Protein AF-A0A970YIU4-F1 (afdb_monomer)

Secondary structure (DSSP, 8-state):
-EEEE-SSTTHHHHHHHHHHHHHHTT-EEEE-----HHHHHHHHHTS-TTS-HHHHHHHHHHHHHHHTT-SEEE--EEEESBTTB---HHHHTHHHHHHHH-GGGGGGEE--EEE-SSS----GGGTGGGHHHHT--HHHHHHHHHHHHHHHHHHHHHHHTT--HHHHHHHHTT----------S------S-HHHHH-TTTTTTHHHHHHH-

Structure (mmCIF, N/CA/C/O backbone):
data_AF-A0A970YIU4-F1
#
_entry.id   AF-A0A970YIU4-F1
#
loop_
_atom_site.group_PDB
_atom_site.id
_atom_site.type_symbol
_atom_site.label_atom_id
_atom_site.label_alt_id
_atom_site.label_comp_id
_atom_site.label_asym_id
_atom_site.label_entity_id
_atom_site.label_seq_id
_atom_site.pdbx_PDB_ins_code
_atom_site.Cartn_x
_atom_site.Cartn_y
_atom_site.Cartn_z
_atom_site.occupancy
_atom_site.B_iso_or_equiv
_atom_site.auth_seq_id
_atom_site.auth_comp_id
_atom_site.auth_asym_id
_atom_site.auth_atom_id
_atom_site.pdbx_PDB_model_num
ATOM 1 N N . MET A 1 1 ? -9.077 -10.600 14.380 1.00 95.19 1 MET A N 1
ATOM 2 C CA . MET A 1 1 ? -9.307 -9.616 13.306 1.00 95.19 1 MET A CA 1
ATOM 3 C C . MET A 1 1 ? -8.266 -9.858 12.231 1.00 95.19 1 MET A C 1
ATOM 5 O O . MET A 1 1 ? -7.100 -9.974 12.588 1.00 95.19 1 MET A O 1
ATOM 9 N N . LYS A 1 2 ? -8.682 -9.944 10.968 1.00 98.19 2 LYS A N 1
ATOM 10 C CA . LYS A 1 2 ? -7.830 -10.133 9.792 1.00 98.19 2 LYS A CA 1
ATOM 11 C C . LYS A 1 2 ? -7.942 -8.932 8.864 1.00 98.19 2 LYS A C 1
ATOM 13 O O . LYS A 1 2 ? -9.041 -8.618 8.401 1.00 98.19 2 LYS A O 1
ATOM 18 N N . ILE A 1 3 ? -6.818 -8.283 8.578 1.00 98.62 3 ILE A N 1
ATOM 19 C CA . ILE A 1 3 ? -6.748 -7.172 7.626 1.00 98.62 3 ILE A CA 1
ATOM 20 C C . ILE A 1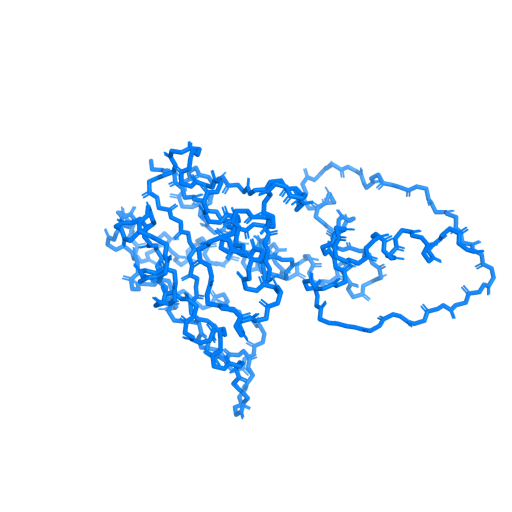 3 ? -6.036 -7.640 6.363 1.00 98.62 3 ILE A C 1
ATOM 22 O O . ILE A 1 3 ? -4.881 -8.051 6.393 1.00 98.62 3 ILE A O 1
ATOM 26 N N . GLY A 1 4 ? -6.731 -7.541 5.237 1.00 98.62 4 GLY A N 1
ATOM 27 C CA . GLY A 1 4 ? -6.170 -7.734 3.914 1.00 98.62 4 GLY A CA 1
ATOM 28 C C . GLY A 1 4 ? -5.489 -6.467 3.400 1.00 98.62 4 GLY A C 1
ATOM 29 O O . GLY A 1 4 ? -6.117 -5.411 3.387 1.00 98.62 4 GLY A O 1
ATOM 30 N N . ILE A 1 5 ? -4.253 -6.557 2.915 1.00 98.62 5 ILE A N 1
ATOM 31 C CA . ILE A 1 5 ? -3.564 -5.467 2.209 1.00 98.62 5 ILE A CA 1
ATOM 32 C C . ILE A 1 5 ? -3.341 -5.901 0.754 1.00 98.62 5 ILE A C 1
ATOM 34 O O . ILE A 1 5 ? -2.595 -6.854 0.515 1.00 98.62 5 ILE A O 1
ATOM 38 N N . PRO A 1 6 ? -3.963 -5.231 -0.234 1.00 98.06 6 PRO A N 1
ATOM 39 C CA . PRO A 1 6 ? -3.767 -5.577 -1.638 1.00 98.06 6 PRO A CA 1
ATOM 40 C C . PRO A 1 6 ? -2.307 -5.382 -2.059 1.00 98.06 6 PRO A C 1
ATOM 42 O O . PRO A 1 6 ? -1.766 -4.286 -1.928 1.00 98.06 6 PRO A O 1
ATOM 45 N N . GLY A 1 7 ? -1.695 -6.425 -2.617 1.00 96.50 7 GLY A N 1
ATOM 46 C CA . GLY A 1 7 ? -0.342 -6.449 -3.176 1.00 96.50 7 GLY A CA 1
ATOM 47 C C . GLY A 1 7 ? -0.212 -5.692 -4.501 1.00 96.50 7 GLY A C 1
ATOM 48 O O . GLY A 1 7 ? 0.286 -6.235 -5.479 1.00 96.50 7 GLY A O 1
ATOM 49 N N . ALA A 1 8 ? -0.711 -4.456 -4.560 1.00 97.12 8 ALA A N 1
ATOM 50 C CA . ALA A 1 8 ? -0.745 -3.617 -5.756 1.00 97.12 8 ALA A CA 1
ATOM 51 C C . ALA A 1 8 ? -0.576 -2.129 -5.414 1.00 97.12 8 ALA A C 1
ATOM 53 O O . ALA A 1 8 ? -0.685 -1.713 -4.257 1.00 97.12 8 ALA A O 1
ATOM 54 N N . LEU A 1 9 ? -0.345 -1.297 -6.438 1.00 96.88 9 LEU A N 1
ATOM 55 C CA . LEU A 1 9 ? -0.139 0.148 -6.284 1.00 96.88 9 LEU A CA 1
ATOM 56 C C . LEU A 1 9 ? 0.973 0.451 -5.258 1.00 96.88 9 LEU A C 1
ATOM 58 O O . LEU A 1 9 ? 2.044 -0.151 -5.264 1.00 96.88 9 LEU A O 1
ATOM 62 N N . LEU A 1 10 ? 0.747 1.388 -4.342 1.00 96.94 10 LEU A N 1
ATOM 63 C CA . LEU A 1 10 ? 1.763 1.806 -3.383 1.00 96.94 10 LEU A CA 1
ATOM 64 C C . LEU A 1 10 ? 2.098 0.750 -2.319 1.00 96.94 10 LEU A C 1
ATOM 66 O O . LEU A 1 10 ? 2.956 1.023 -1.487 1.00 96.94 10 LEU A O 1
ATOM 70 N N . TYR A 1 11 ? 1.522 -0.458 -2.369 1.00 97.25 11 TYR A N 1
ATOM 71 C CA . TYR A 1 11 ? 2.010 -1.593 -1.581 1.00 97.25 11 TYR A CA 1
ATOM 72 C C . TYR A 1 11 ? 3.500 -1.852 -1.808 1.00 97.25 11 TYR A C 1
ATOM 74 O O . TYR A 1 11 ? 4.242 -2.045 -0.852 1.00 97.25 11 TYR A O 1
ATOM 82 N N . TYR A 1 12 ? 3.975 -1.749 -3.050 1.00 95.88 12 TYR A N 1
ATOM 83 C CA . TYR A 1 12 ? 5.399 -1.918 -3.342 1.00 95.88 12 TYR A CA 1
ATOM 84 C C . TYR A 1 12 ? 6.278 -0.885 -2.614 1.00 95.88 12 TYR A C 1
ATOM 86 O O . TYR A 1 12 ? 7.445 -1.141 -2.352 1.00 95.88 12 TYR A O 1
ATOM 94 N N . TYR A 1 13 ? 5.724 0.271 -2.237 1.00 96.25 13 TYR A N 1
ATOM 95 C CA . TYR A 1 13 ? 6.464 1.357 -1.595 1.00 96.25 13 TYR A CA 1
ATOM 96 C C . TYR A 1 13 ? 6.264 1.435 -0.076 1.00 96.25 13 TYR A C 1
ATOM 98 O O . TYR A 1 13 ? 7.218 1.634 0.675 1.00 96.25 13 TYR A O 1
ATOM 106 N N . TYR A 1 14 ? 5.019 1.303 0.379 1.00 97.81 14 TYR A N 1
ATOM 107 C CA . TYR A 1 14 ? 4.595 1.465 1.771 1.00 97.81 14 TYR A CA 1
ATOM 108 C C . TYR A 1 14 ? 4.174 0.151 2.433 1.00 97.81 14 TYR A C 1
ATOM 110 O O . TYR A 1 14 ? 3.898 0.143 3.629 1.00 97.81 14 TYR A O 1
ATOM 118 N N . GLY A 1 15 ? 4.179 -0.968 1.707 1.00 97.12 15 GLY A N 1
ATOM 119 C CA . GLY A 1 15 ? 3.883 -2.298 2.237 1.00 97.12 15 GLY A CA 1
ATOM 120 C C . GLY A 1 15 ? 4.657 -2.634 3.516 1.00 97.12 15 GLY A C 1
ATOM 121 O O . GLY A 1 15 ? 4.006 -3.007 4.489 1.00 97.12 15 GLY A O 1
ATOM 122 N N . PRO A 1 16 ? 5.986 -2.400 3.605 1.00 96.81 16 PRO A N 1
ATOM 123 C CA . PRO A 1 16 ? 6.742 -2.689 4.827 1.00 96.81 16 PRO A CA 1
ATOM 124 C C . PRO A 1 16 ? 6.292 -1.859 6.032 1.00 96.81 16 PRO A C 1
ATOM 126 O O . PRO A 1 16 ? 6.438 -2.299 7.169 1.00 96.81 16 PRO A O 1
ATOM 129 N N . TYR A 1 17 ? 5.753 -0.658 5.793 1.00 98.19 17 TYR A N 1
ATOM 130 C CA . TYR A 1 17 ? 5.152 0.165 6.838 1.00 98.19 17 TYR A CA 1
ATOM 131 C C . TYR A 1 17 ? 3.781 -0.388 7.236 1.00 98.19 17 TYR A C 1
ATOM 133 O O . TYR A 1 17 ? 3.546 -0.623 8.415 1.00 98.19 17 TYR A O 1
ATOM 141 N N . TRP A 1 18 ? 2.878 -0.598 6.272 1.00 98.44 18 TRP A N 1
ATOM 142 C CA . TRP A 1 18 ? 1.498 -1.002 6.557 1.00 98.44 18 TRP A CA 1
ATOM 143 C C . TRP A 1 18 ? 1.404 -2.391 7.182 1.00 98.44 18 TRP A C 1
ATOM 145 O O . TRP A 1 18 ? 0.690 -2.548 8.167 1.00 98.44 18 TRP A O 1
ATOM 155 N N . VAL A 1 19 ? 2.140 -3.369 6.648 1.00 98.25 19 VAL A N 1
ATOM 156 C CA . VAL A 1 19 ? 2.171 -4.741 7.176 1.00 98.25 19 VAL A CA 1
ATOM 157 C C . VAL A 1 19 ? 2.649 -4.718 8.629 1.00 98.25 19 VAL A C 1
ATOM 159 O O . VAL A 1 19 ? 1.889 -5.073 9.527 1.00 98.25 19 VAL A O 1
ATOM 162 N N . HIS A 1 20 ? 3.833 -4.147 8.879 1.00 98.12 20 HIS A N 1
ATOM 163 C CA . HIS A 1 20 ? 4.405 -4.079 10.229 1.00 98.12 20 HIS A CA 1
ATOM 164 C C . HIS A 1 20 ? 3.548 -3.263 11.197 1.00 98.12 20 HIS A C 1
ATOM 166 O O . HIS A 1 20 ? 3.457 -3.597 12.371 1.00 98.12 20 HIS A O 1
ATOM 172 N N . LEU A 1 21 ? 2.908 -2.184 10.732 1.00 98.62 21 LEU A N 1
ATOM 173 C CA . LEU A 1 21 ? 2.022 -1.368 11.563 1.00 98.62 21 LEU A CA 1
ATOM 174 C C . LEU A 1 21 ? 0.875 -2.202 12.141 1.00 98.62 21 LEU A C 1
ATOM 176 O O . LEU A 1 21 ? 0.597 -2.087 13.331 1.00 98.62 21 LEU A O 1
ATOM 180 N N . PHE A 1 22 ? 0.191 -2.990 11.310 1.00 98.62 22 PHE A N 1
ATOM 181 C CA . PHE A 1 22 ? -0.943 -3.792 11.764 1.00 98.62 22 PHE A CA 1
ATOM 182 C C . PHE A 1 22 ? -0.490 -5.019 12.568 1.00 98.62 22 PHE A C 1
ATOM 184 O O . PHE A 1 22 ? -1.102 -5.314 13.593 1.00 98.62 22 PHE A O 1
ATOM 191 N N . GLU A 1 23 ? 0.613 -5.667 12.188 1.00 98.19 23 GLU A N 1
ATOM 192 C CA . GLU A 1 23 ? 1.194 -6.780 12.955 1.00 98.19 23 GLU A CA 1
ATOM 193 C C . GLU A 1 23 ? 1.623 -6.348 14.365 1.00 98.19 23 GLU A C 1
ATOM 195 O O . GLU A 1 23 ? 1.315 -7.017 15.348 1.00 98.19 23 GLU A O 1
ATOM 200 N N . GLU A 1 24 ? 2.265 -5.184 14.495 1.00 98.12 24 GLU A N 1
ATOM 201 C CA . GLU A 1 24 ? 2.681 -4.607 15.782 1.00 98.12 24 GLU A CA 1
ATOM 202 C C . GLU A 1 24 ? 1.481 -4.171 16.648 1.00 98.12 24 GLU A C 1
ATOM 204 O O . GLU A 1 24 ? 1.596 -4.057 17.868 1.00 98.12 24 GLU A O 1
ATOM 209 N N . LEU A 1 25 ? 0.309 -3.961 16.040 1.00 98.44 25 LEU A N 1
ATOM 210 C CA . LEU A 1 25 ? -0.968 -3.788 16.745 1.00 98.44 25 LEU A CA 1
ATOM 211 C C . LEU A 1 25 ? -1.628 -5.128 17.125 1.00 98.44 25 LEU A C 1
ATOM 213 O O . LEU A 1 25 ? -2.738 -5.124 17.655 1.00 98.44 25 LEU A O 1
ATOM 217 N N . GLY A 1 26 ? -0.972 -6.263 16.867 1.00 98.00 26 GLY A N 1
ATOM 218 C CA . GLY A 1 26 ? -1.484 -7.603 17.154 1.00 98.00 26 GLY A CA 1
ATOM 219 C C . 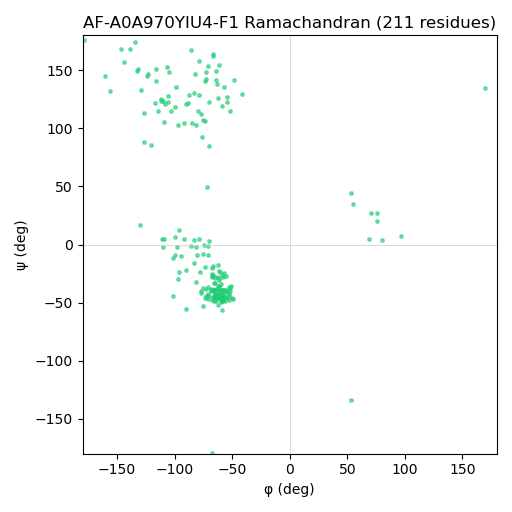GLY A 1 26 ? -2.554 -8.083 16.170 1.00 98.00 26 GLY A C 1
ATOM 220 O O . GLY A 1 26 ? -3.345 -8.963 16.511 1.00 98.00 26 GLY A O 1
ATOM 221 N N . ILE A 1 27 ? -2.623 -7.495 14.972 1.00 98.44 27 ILE A N 1
ATOM 222 C CA . ILE A 1 27 ? -3.616 -7.838 13.950 1.00 98.44 27 ILE A CA 1
ATOM 223 C C . ILE A 1 27 ? -2.994 -8.794 12.928 1.00 98.44 27 ILE A C 1
ATOM 225 O O . ILE A 1 27 ? -1.885 -8.572 12.451 1.00 98.44 27 ILE A O 1
ATOM 229 N N . GLU A 1 28 ? -3.730 -9.843 12.556 1.00 98.31 28 GLU A N 1
ATOM 230 C CA . GLU A 1 28 ? -3.328 -10.756 11.483 1.00 98.31 28 GLU A CA 1
ATOM 231 C C . GLU A 1 28 ? -3.426 -10.032 10.133 1.00 98.31 28 GLU A C 1
ATOM 233 O O . GLU A 1 28 ? -4.495 -9.533 9.761 1.00 98.31 28 GLU A O 1
ATOM 238 N N . VAL A 1 29 ? -2.314 -9.978 9.397 1.00 98.50 29 VAL A N 1
ATOM 239 C CA . VAL A 1 29 ? -2.233 -9.327 8.087 1.00 98.50 29 VAL A CA 1
ATOM 240 C C . VAL A 1 29 ? -2.169 -10.376 6.987 1.00 98.50 29 VAL A C 1
ATOM 242 O O . VAL A 1 29 ? -1.313 -11.253 7.000 1.00 98.50 29 VAL A O 1
ATOM 245 N N . ILE A 1 30 ? -3.059 -10.253 6.004 1.00 98.44 30 ILE A N 1
ATOM 246 C CA . ILE A 1 30 ? -3.064 -11.079 4.796 1.00 98.44 30 ILE A CA 1
ATOM 247 C C . ILE A 1 30 ? -2.700 -10.191 3.612 1.00 98.44 30 ILE A C 1
ATOM 249 O O . ILE A 1 30 ? -3.361 -9.188 3.350 1.00 98.44 30 ILE A O 1
ATOM 253 N N . THR A 1 31 ? -1.657 -10.547 2.875 1.00 97.69 31 THR A N 1
ATOM 254 C CA . THR A 1 31 ? -1.294 -9.880 1.621 1.00 97.69 31 THR A CA 1
ATOM 255 C C . THR A 1 31 ? -1.644 -10.782 0.447 1.00 97.69 31 THR A C 1
ATOM 257 O O . THR A 1 31 ? -1.722 -12.004 0.581 1.00 97.69 31 THR A O 1
ATOM 260 N N . THR A 1 32 ? -1.909 -10.191 -0.715 1.00 96.44 32 THR A N 1
ATOM 261 C CA . THR A 1 32 ? -2.109 -10.990 -1.925 1.00 96.44 32 THR A CA 1
ATOM 262 C C . THR A 1 32 ? -0.779 -11.376 -2.556 1.00 96.44 32 THR A C 1
ATOM 264 O O . THR A 1 32 ? 0.193 -10.622 -2.535 1.00 96.44 32 THR A O 1
ATOM 267 N N . GLU A 1 33 ? -0.760 -12.563 -3.159 1.00 89.12 33 GLU A N 1
ATOM 268 C CA . GLU A 1 33 ? 0.353 -13.026 -3.984 1.00 89.12 33 GLU A CA 1
ATOM 269 C C . GLU A 1 33 ? 0.491 -12.207 -5.279 1.00 89.12 33 GLU A C 1
ATOM 271 O O . GLU A 1 33 ? -0.294 -11.299 -5.564 1.00 89.12 33 GLU A O 1
ATOM 276 N N . LYS A 1 34 ? 1.485 -12.572 -6.097 1.00 93.56 34 LYS A N 1
ATOM 277 C CA . LYS A 1 34 ? 1.756 -11.968 -7.405 1.00 93.56 34 LYS A CA 1
ATOM 278 C C . LYS A 1 34 ? 0.487 -11.854 -8.255 1.00 93.56 34 LYS A C 1
ATOM 280 O O . LYS A 1 34 ? -0.362 -12.750 -8.285 1.00 93.56 34 LYS A O 1
ATOM 285 N N . THR A 1 35 ? 0.384 -10.742 -8.977 1.00 96.69 35 THR A N 1
ATOM 286 C CA . THR A 1 35 ? -0.657 -10.540 -9.983 1.00 96.69 35 THR A CA 1
ATOM 287 C C . THR A 1 35 ? -0.597 -11.662 -11.020 1.00 96.69 35 THR A C 1
ATOM 289 O O . THR A 1 35 ? 0.471 -12.029 -11.504 1.00 96.69 35 THR A O 1
ATOM 292 N N . ASP A 1 36 ? -1.758 -12.204 -11.372 1.00 96.00 36 ASP A N 1
ATOM 293 C CA . ASP A 1 36 ? -1.905 -13.156 -12.465 1.00 96.00 36 ASP A CA 1
ATOM 294 C C . ASP A 1 36 ? -3.103 -12.788 -13.343 1.00 96.00 36 ASP A C 1
ATOM 296 O O . ASP A 1 36 ? -3.883 -11.875 -13.041 1.00 96.00 36 ASP A O 1
ATOM 300 N N . LYS A 1 37 ? -3.258 -13.522 -14.448 1.00 95.94 37 LYS A N 1
ATOM 301 C CA . LYS A 1 37 ? -4.337 -13.291 -15.410 1.00 95.94 37 LYS A CA 1
ATOM 302 C C . LYS A 1 37 ? -5.714 -13.334 -14.741 1.00 95.94 37 LYS A C 1
ATOM 304 O O . LYS A 1 37 ? -6.559 -12.500 -15.043 1.00 95.94 37 LYS A O 1
ATOM 309 N N . LYS A 1 38 ? -5.933 -14.255 -13.794 1.00 96.81 38 LYS A N 1
ATOM 310 C CA . LYS A 1 38 ? -7.211 -14.384 -13.079 1.00 96.81 38 LYS A CA 1
ATOM 311 C C . LYS A 1 38 ? -7.493 -13.150 -12.221 1.00 96.81 38 LYS A C 1
ATOM 313 O O . LYS A 1 38 ? -8.632 -12.689 -12.193 1.00 96.81 38 LYS A O 1
ATOM 318 N N . THR A 1 39 ? -6.486 -12.609 -11.534 1.00 96.69 39 THR A N 1
ATOM 319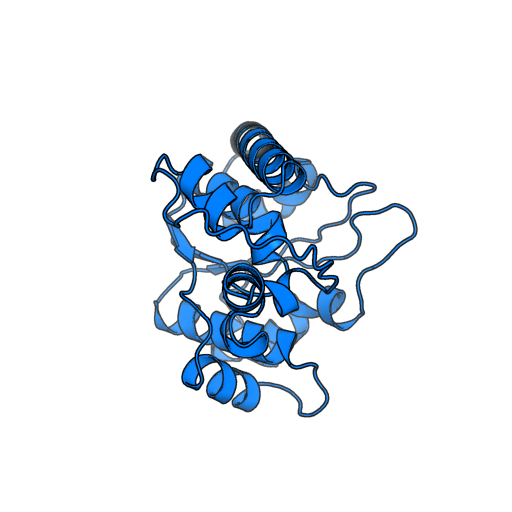 C CA . THR A 1 39 ? -6.612 -11.356 -10.771 1.00 96.69 39 THR A CA 1
ATOM 320 C C . THR A 1 39 ? -7.040 -10.216 -11.684 1.00 96.69 39 THR A C 1
ATOM 322 O O . THR A 1 39 ? -8.002 -9.514 -11.377 1.00 96.69 39 THR A O 1
ATOM 325 N N . ILE A 1 40 ? -6.374 -10.065 -12.829 1.00 95.81 40 ILE A N 1
ATOM 326 C CA . ILE A 1 40 ? -6.657 -8.987 -13.780 1.00 95.81 40 ILE A CA 1
ATOM 327 C C . ILE A 1 40 ? -8.040 -9.133 -14.402 1.00 95.81 40 ILE A C 1
ATOM 329 O O . ILE A 1 40 ? -8.798 -8.168 -14.385 1.00 95.81 40 ILE A O 1
ATOM 333 N N . ASP A 1 41 ? -8.396 -10.318 -14.899 1.00 97.00 41 ASP A N 1
ATOM 334 C CA . ASP A 1 41 ? -9.692 -10.562 -15.539 1.00 97.00 41 ASP A CA 1
ATOM 335 C C . ASP A 1 41 ? -10.847 -10.241 -14.579 1.00 97.00 41 ASP A C 1
ATOM 337 O O . ASP A 1 41 ? -11.807 -9.560 -14.944 1.00 97.00 41 ASP A O 1
ATOM 341 N N . ARG A 1 42 ? -10.729 -10.664 -13.313 1.00 96.38 42 ARG A N 1
ATOM 342 C CA . ARG A 1 42 ? -11.718 -10.340 -12.275 1.00 96.38 42 ARG A CA 1
ATOM 343 C C . ARG A 1 42 ? -11.766 -8.850 -11.973 1.00 96.38 42 ARG A C 1
ATOM 345 O O . ARG A 1 42 ? -12.850 -8.291 -11.843 1.00 96.38 42 ARG A O 1
ATOM 352 N N . GLY A 1 43 ? -10.602 -8.218 -11.882 1.00 96.38 43 GLY A N 1
ATOM 353 C CA . GLY A 1 43 ? -10.479 -6.783 -11.683 1.00 96.38 43 GLY A CA 1
ATOM 354 C C . GLY A 1 43 ? -11.125 -5.975 -12.806 1.00 96.38 43 GLY A C 1
ATOM 355 O O . GLY A 1 43 ? -11.869 -5.036 -12.532 1.00 96.38 43 GLY A O 1
ATOM 356 N N . ILE A 1 44 ? -10.914 -6.371 -14.065 1.00 96.06 44 ILE A N 1
ATOM 357 C CA . ILE A 1 44 ? -11.570 -5.787 -15.243 1.00 96.06 44 ILE A CA 1
ATOM 358 C C . ILE A 1 44 ? -13.091 -5.913 -15.122 1.00 96.06 44 ILE A C 1
ATOM 360 O O . ILE A 1 44 ? -13.786 -4.924 -15.333 1.00 96.06 44 ILE A O 1
ATOM 364 N N . GLY A 1 45 ? -13.598 -7.090 -14.740 1.00 95.69 45 GLY A N 1
ATOM 365 C CA . GLY A 1 45 ? -15.037 -7.368 -14.673 1.00 95.69 45 GLY A CA 1
ATOM 366 C C . GLY A 1 45 ? -15.829 -6.496 -13.692 1.00 95.69 45 GLY A C 1
ATOM 367 O O . GLY A 1 45 ? -17.031 -6.332 -13.870 1.00 95.69 45 GLY A O 1
ATOM 368 N N . VAL A 1 46 ? -15.169 -5.915 -12.685 1.00 94.50 46 VAL A N 1
ATOM 369 C CA . VAL A 1 46 ? -15.787 -5.010 -11.691 1.00 94.50 46 VAL A CA 1
ATOM 370 C C . VAL A 1 46 ? -15.359 -3.549 -11.855 1.00 94.50 46 VAL A C 1
ATOM 372 O O . VAL A 1 46 ? -15.678 -2.699 -11.029 1.00 94.50 46 VAL A O 1
ATOM 375 N N . SER A 1 47 ? -14.592 -3.242 -12.899 1.00 94.38 47 SER A N 1
ATOM 376 C CA . SER A 1 47 ? -14.062 -1.902 -13.140 1.00 94.38 47 SER A CA 1
ATOM 377 C C . SER A 1 47 ? -14.811 -1.192 -14.255 1.00 94.38 47 SER A C 1
ATOM 379 O O . SER A 1 47 ? -15.202 -1.802 -15.248 1.00 94.38 47 SER A O 1
ATOM 381 N N . VAL A 1 48 ? -14.905 0.136 -14.161 1.00 90.31 48 VAL A N 1
ATOM 382 C CA . VAL A 1 48 ? -15.333 0.948 -15.306 1.00 90.31 48 VAL A CA 1
ATOM 383 C C . VAL A 1 48 ? -14.311 0.832 -16.454 1.00 90.31 48 VAL A C 1
ATOM 385 O O . VAL A 1 48 ? -13.101 0.804 -16.188 1.00 90.31 48 VAL A O 1
ATOM 388 N N . PRO A 1 49 ? -14.743 0.780 -17.731 1.00 89.38 49 PRO A N 1
ATOM 389 C CA . PRO A 1 49 ? -13.844 0.520 -18.862 1.00 89.38 49 PRO A CA 1
ATOM 390 C C . PRO A 1 49 ? -12.648 1.478 -18.956 1.00 89.38 49 PRO A C 1
ATOM 392 O O . PRO A 1 49 ? -11.525 1.039 -19.213 1.00 89.38 49 PRO A O 1
ATOM 395 N N . GLU A 1 50 ? -12.867 2.762 -18.670 1.00 89.88 50 GLU A N 1
ATOM 396 C CA . GLU A 1 50 ? -11.892 3.855 -18.819 1.00 89.88 50 GLU A CA 1
ATOM 397 C C . GLU A 1 50 ? -10.894 3.981 -17.647 1.00 89.88 50 GLU A C 1
ATOM 399 O O . GLU A 1 50 ? -9.999 4.840 -17.646 1.00 89.88 50 GLU A O 1
ATOM 404 N N . ILE A 1 51 ? -11.011 3.146 -16.605 1.00 92.75 51 ILE A N 1
ATOM 405 C CA . ILE A 1 51 ? -10.056 3.187 -15.493 1.00 92.75 51 ILE A CA 1
ATOM 406 C C . ILE A 1 51 ? -8.699 2.605 -15.919 1.00 92.75 51 ILE A C 1
ATOM 408 O O . ILE A 1 51 ? -8.615 1.729 -16.782 1.00 92.75 51 ILE A O 1
ATOM 412 N N . CYS A 1 52 ? -7.608 3.117 -15.340 1.00 94.75 52 CYS A N 1
ATOM 413 C CA . CYS A 1 52 ? -6.271 2.658 -15.713 1.00 94.75 52 CYS A CA 1
ATOM 414 C C . CYS A 1 52 ? -6.016 1.230 -15.212 1.00 94.75 52 CYS A C 1
ATOM 416 O O . CYS A 1 52 ? -6.590 0.788 -14.216 1.00 94.75 52 CYS A O 1
ATOM 418 N N . VAL A 1 53 ? -5.126 0.521 -15.907 1.00 94.94 53 VAL A N 1
ATOM 419 C CA . VAL A 1 53 ? -4.779 -0.879 -15.625 1.00 94.94 53 VAL A CA 1
ATOM 420 C C . VAL A 1 53 ? -4.363 -1.120 -14.161 1.00 94.94 53 VAL A C 1
ATOM 422 O O . VAL A 1 53 ? -4.890 -2.069 -13.579 1.00 94.94 53 VAL A O 1
ATOM 425 N N . PRO A 1 54 ? -3.556 -0.259 -13.503 1.00 95.75 54 PRO A N 1
ATOM 426 C CA . PRO A 1 54 ? -3.185 -0.464 -12.099 1.00 95.75 54 PRO A CA 1
ATOM 427 C C . PRO A 1 54 ? -4.377 -0.498 -11.132 1.00 95.75 54 PRO A C 1
ATOM 429 O O . PRO A 1 54 ? -4.374 -1.261 -10.169 1.00 95.75 54 PRO A O 1
ATOM 432 N N . ILE A 1 55 ? -5.432 0.278 -11.404 1.00 96.44 55 ILE A N 1
ATOM 433 C CA . ILE A 1 55 ? -6.656 0.262 -10.589 1.00 96.44 55 ILE A CA 1
ATOM 434 C C . ILE A 1 55 ? -7.449 -1.023 -10.845 1.00 96.44 55 ILE A C 1
ATOM 436 O O . ILE A 1 55 ? -7.946 -1.629 -9.902 1.00 96.44 55 ILE A O 1
ATOM 440 N N . LYS A 1 56 ? -7.505 -1.502 -12.096 1.00 96.12 56 LYS A N 1
ATOM 441 C CA . LYS A 1 56 ? -8.143 -2.792 -12.419 1.00 96.12 56 LYS A CA 1
ATOM 442 C C . LYS A 1 56 ? -7.450 -3.939 -11.681 1.00 96.12 56 LYS A C 1
ATOM 444 O O . LYS A 1 56 ? -8.122 -4.768 -11.079 1.00 96.12 56 LYS A O 1
ATOM 449 N N . ILE A 1 57 ? -6.117 -3.948 -11.656 1.00 97.19 57 ILE A N 1
ATOM 450 C CA . ILE A 1 57 ? -5.324 -4.917 -10.882 1.00 97.19 57 ILE A CA 1
ATOM 451 C C . ILE A 1 57 ? -5.660 -4.827 -9.395 1.00 97.19 57 ILE A C 1
ATOM 453 O O . ILE A 1 57 ? -5.944 -5.849 -8.771 1.00 97.19 57 ILE A O 1
ATOM 457 N N . TYR A 1 58 ? -5.683 -3.613 -8.839 1.00 97.69 58 TYR A N 1
ATOM 458 C CA . TYR A 1 58 ? -6.023 -3.392 -7.436 1.00 97.69 58 TYR A CA 1
ATOM 459 C C . TYR A 1 58 ? -7.409 -3.956 -7.089 1.00 97.69 58 TYR A C 1
ATOM 461 O O . TYR A 1 58 ? -7.534 -4.697 -6.116 1.00 97.69 58 TYR A O 1
ATOM 469 N N . ASN A 1 59 ? -8.426 -3.711 -7.921 1.00 97.25 59 ASN A N 1
ATOM 470 C CA . ASN A 1 59 ? -9.772 -4.268 -7.744 1.00 97.25 59 ASN A CA 1
ATOM 471 C C . ASN A 1 59 ? -9.761 -5.807 -7.731 1.00 97.25 59 ASN A C 1
ATOM 473 O O . ASN A 1 59 ? -10.451 -6.434 -6.925 1.00 97.25 59 ASN A O 1
ATOM 477 N N . GLY A 1 60 ? -8.946 -6.426 -8.589 1.00 97.31 60 GLY A N 1
ATOM 478 C CA . GLY A 1 60 ? -8.736 -7.873 -8.605 1.00 97.31 60 GLY A CA 1
ATOM 479 C C . GLY A 1 60 ? -8.134 -8.408 -7.303 1.00 97.31 60 GLY A C 1
ATOM 480 O O . GLY A 1 60 ? -8.591 -9.426 -6.779 1.00 97.31 60 GLY A O 1
ATOM 481 N N . HIS A 1 61 ? -7.141 -7.710 -6.748 1.00 98.25 61 HIS A N 1
ATOM 482 C CA . HIS A 1 61 ? -6.540 -8.057 -5.455 1.00 98.25 61 HIS A CA 1
ATOM 483 C C . HIS A 1 61 ? -7.509 -7.857 -4.288 1.00 98.25 61 HIS A C 1
ATOM 485 O O . HIS A 1 61 ? -7.567 -8.702 -3.398 1.00 98.25 61 HIS A O 1
ATOM 491 N N . VAL A 1 62 ? -8.334 -6.807 -4.317 1.00 98.38 62 VAL A N 1
ATOM 492 C CA . VAL A 1 62 ? -9.416 -6.615 -3.337 1.00 98.38 62 VAL A CA 1
ATOM 493 C C . VAL A 1 62 ? -10.376 -7.805 -3.360 1.00 98.38 62 VAL A C 1
ATOM 495 O O . VAL A 1 62 ? -10.666 -8.372 -2.310 1.00 98.38 62 VAL A O 1
ATOM 498 N N . LEU A 1 63 ? -10.821 -8.238 -4.545 1.00 97.75 63 LEU A N 1
ATOM 499 C CA . LEU A 1 63 ? -11.687 -9.413 -4.682 1.00 97.75 63 LEU A CA 1
ATOM 500 C C . LEU A 1 63 ? -11.039 -10.687 -4.121 1.00 97.75 63 LEU A C 1
ATOM 502 O O . LEU A 1 63 ? -11.711 -11.462 -3.448 1.00 97.75 63 LEU A O 1
ATOM 506 N N . ARG A 1 64 ? -9.735 -10.895 -4.351 1.00 97.62 64 ARG A N 1
ATOM 507 C CA . ARG A 1 64 ? -9.002 -12.034 -3.774 1.00 97.62 64 ARG A CA 1
ATOM 508 C C . ARG A 1 64 ? -9.020 -12.030 -2.248 1.00 97.62 64 ARG A C 1
ATOM 510 O O . ARG A 1 64 ? -9.304 -13.064 -1.656 1.00 97.62 64 ARG A O 1
ATOM 517 N N . LEU A 1 65 ? -8.756 -10.885 -1.622 1.00 98.25 65 LEU A N 1
ATOM 518 C CA . LEU A 1 65 ? -8.770 -10.768 -0.159 1.00 98.25 65 LEU A CA 1
ATOM 519 C C . LEU A 1 65 ? -10.168 -11.005 0.412 1.00 98.25 65 LEU A C 1
ATOM 521 O O . LEU A 1 65 ? -10.318 -11.664 1.440 1.00 98.25 65 LEU A O 1
ATOM 525 N N . VAL A 1 66 ? -11.199 -10.497 -0.268 1.00 97.25 66 VAL A N 1
ATOM 526 C CA . VAL A 1 66 ? -12.591 -10.748 0.118 1.00 97.25 66 VAL A CA 1
ATOM 527 C C . VAL A 1 66 ? -12.904 -12.246 0.088 1.00 97.25 66 VAL A C 1
ATOM 529 O O . VAL A 1 66 ? -13.474 -12.742 1.061 1.00 97.25 66 VAL A O 1
ATOM 532 N N . ASP A 1 67 ? -12.486 -12.964 -0.961 1.00 96.69 67 ASP A N 1
ATOM 533 C CA . ASP A 1 67 ? -12.659 -14.421 -1.067 1.00 96.69 67 ASP A CA 1
ATOM 534 C C . ASP A 1 67 ? -11.867 -15.190 0.003 1.00 96.69 67 ASP A C 1
ATOM 536 O O . ASP A 1 67 ? -12.325 -16.221 0.488 1.00 96.69 67 ASP A O 1
ATOM 540 N N . GLN A 1 68 ? -10.695 -14.683 0.400 1.00 97.00 68 GLN A N 1
ATOM 541 C CA . GLN A 1 68 ? -9.885 -15.234 1.496 1.00 97.00 68 GLN A CA 1
ATOM 542 C C . GLN A 1 68 ? -10.497 -14.990 2.885 1.00 97.00 68 GLN A C 1
ATOM 544 O O . GLN A 1 68 ? -9.945 -15.437 3.890 1.00 97.00 68 GLN A O 1
ATOM 549 N N . GLY A 1 69 ? -11.640 -14.304 2.965 1.00 96.81 69 GLY A N 1
ATOM 550 C CA . GLY A 1 69 ? -12.394 -14.167 4.204 1.00 96.81 69 GLY A CA 1
ATOM 551 C C . GLY A 1 69 ? -11.795 -13.173 5.197 1.00 96.81 69 GLY A C 1
ATOM 552 O O . GLY A 1 69 ? -12.027 -13.319 6.394 1.00 96.81 69 GLY A O 1
ATOM 553 N N . VAL A 1 70 ? -11.053 -12.157 4.737 1.00 98.25 70 VAL A N 1
ATOM 554 C CA . VAL A 1 70 ? -10.586 -11.084 5.633 1.00 98.25 70 VAL A CA 1
ATOM 555 C C . VAL A 1 70 ? -11.767 -10.293 6.211 1.00 98.25 70 VAL A C 1
ATOM 557 O O . VAL A 1 70 ? -12.808 -10.139 5.551 1.00 98.25 70 VAL A O 1
ATOM 560 N N . ASP A 1 71 ? -11.598 -9.776 7.431 1.00 98.06 71 ASP A N 1
ATOM 561 C CA . ASP A 1 71 ? -12.598 -8.934 8.099 1.00 98.06 71 ASP A CA 1
ATOM 562 C C . ASP A 1 71 ? -12.646 -7.554 7.441 1.00 98.06 71 ASP A C 1
ATOM 564 O O . ASP A 1 71 ? -13.721 -7.038 7.132 1.00 98.06 71 ASP A O 1
ATOM 568 N N . TYR A 1 72 ? -11.464 -6.995 7.166 1.00 98.38 72 TYR A N 1
ATOM 569 C CA . TYR A 1 72 ? -11.314 -5.729 6.465 1.00 98.38 72 TYR A CA 1
ATOM 570 C C . TYR A 1 72 ? -10.274 -5.802 5.351 1.00 98.38 72 TYR A C 1
ATOM 572 O O . TYR A 1 72 ? -9.279 -6.506 5.469 1.00 98.38 72 TYR A O 1
ATOM 580 N N . VAL A 1 73 ? -10.463 -5.017 4.295 1.00 98.50 73 VAL A N 1
ATOM 581 C CA . VAL A 1 73 ? -9.459 -4.717 3.274 1.00 98.50 73 VAL A CA 1
ATOM 582 C C . VAL A 1 73 ? -8.973 -3.290 3.496 1.00 98.50 73 VAL A C 1
ATOM 584 O O . VAL A 1 73 ? -9.768 -2.347 3.499 1.00 98.50 73 VAL A O 1
ATOM 587 N N . PHE A 1 74 ? -7.669 -3.126 3.698 1.00 98.56 74 PHE A N 1
ATOM 588 C CA . PHE A 1 74 ? -7.044 -1.825 3.869 1.00 98.56 74 PHE A CA 1
ATOM 589 C C . PHE A 1 74 ? -6.903 -1.116 2.521 1.00 98.56 74 PHE A C 1
ATOM 591 O O . PHE A 1 74 ? -6.122 -1.526 1.659 1.00 98.56 74 PHE A O 1
ATOM 598 N N . VAL A 1 75 ? -7.658 -0.030 2.358 1.00 98.19 75 VAL A N 1
ATOM 599 C CA . VAL A 1 75 ? -7.679 0.799 1.149 1.00 98.19 75 VAL A CA 1
ATOM 600 C C . VAL A 1 75 ? -7.425 2.250 1.561 1.00 98.19 75 VAL A C 1
ATOM 602 O O . VAL A 1 75 ? -8.377 2.969 1.883 1.00 98.19 75 VAL A O 1
ATOM 605 N N . PRO A 1 76 ? -6.155 2.694 1.630 1.00 97.25 76 PRO A N 1
ATOM 606 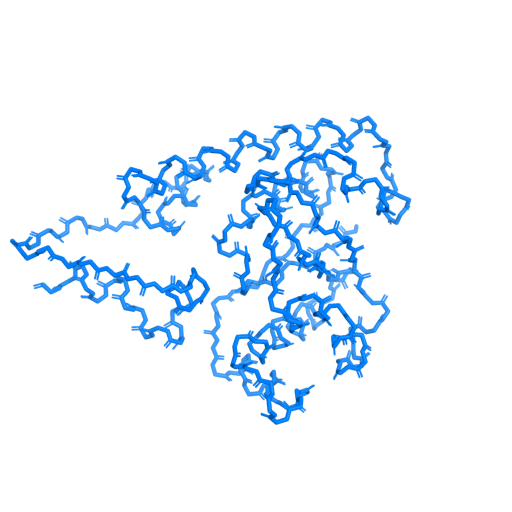C CA . PRO A 1 76 ? -5.832 4.060 2.016 1.00 97.25 76 PRO A CA 1
ATOM 607 C C . PRO A 1 76 ? -6.172 5.044 0.896 1.00 97.25 76 PRO A C 1
ATOM 609 O O . PRO A 1 76 ? -5.896 4.798 -0.281 1.00 97.25 76 PRO A O 1
ATOM 612 N N . ARG A 1 77 ? -6.704 6.206 1.273 1.00 97.75 77 ARG A N 1
ATOM 613 C CA . ARG A 1 77 ? -6.873 7.334 0.364 1.00 97.75 77 ARG A CA 1
ATOM 614 C C . ARG A 1 77 ? -5.580 8.132 0.306 1.00 97.75 77 ARG A C 1
ATOM 616 O O . ARG A 1 77 ? -5.252 8.880 1.223 1.00 97.75 77 ARG A O 1
ATOM 623 N N . MET A 1 78 ? -4.831 7.984 -0.776 1.00 97.44 78 MET A N 1
ATOM 624 C CA . MET A 1 78 ? -3.576 8.712 -0.958 1.00 97.44 78 MET A CA 1
ATOM 625 C C . MET A 1 78 ? -3.875 10.122 -1.473 1.00 97.44 78 MET A C 1
ATOM 627 O O . MET A 1 78 ? -4.180 10.282 -2.650 1.00 97.44 78 MET A O 1
ATOM 631 N N . VAL A 1 79 ? -3.804 11.139 -0.608 1.00 97.31 79 VAL A N 1
ATOM 632 C CA . VAL A 1 79 ? -4.064 12.543 -0.979 1.00 97.31 79 VAL A CA 1
ATOM 633 C C . VAL A 1 79 ? -2.774 13.220 -1.425 1.00 97.31 79 VAL A C 1
ATOM 635 O O . VAL A 1 79 ? -2.686 13.748 -2.533 1.00 97.31 79 VAL A O 1
ATOM 638 N N . SER A 1 80 ? -1.751 13.182 -0.572 1.00 97.25 80 SER A N 1
ATOM 639 C CA . SER A 1 80 ? -0.460 13.825 -0.817 1.00 97.25 80 SER A CA 1
ATOM 640 C C . SER A 1 80 ? 0.623 13.214 0.069 1.00 97.25 80 SER A C 1
ATOM 642 O O . SER A 1 80 ? 0.363 12.852 1.216 1.00 97.25 80 SER A O 1
ATOM 644 N N . VAL A 1 81 ? 1.837 13.122 -0.465 1.00 96.50 81 VAL A N 1
ATOM 645 C CA . VAL A 1 81 ? 3.066 12.772 0.270 1.00 96.50 81 VAL A CA 1
ATOM 646 C C . VAL A 1 81 ? 4.183 13.781 -0.012 1.00 96.50 81 VAL A C 1
ATOM 648 O O . VAL A 1 81 ? 5.360 13.522 0.203 1.00 96.50 81 VAL A O 1
ATOM 651 N N . GLU A 1 82 ? 3.823 14.949 -0.538 1.00 95.69 82 GLU A N 1
ATOM 652 C CA . GLU A 1 82 ? 4.751 16.042 -0.787 1.00 95.69 82 GLU A CA 1
ATOM 653 C C . GLU A 1 82 ? 3.967 17.354 -0.806 1.00 95.69 82 GLU A C 1
ATOM 655 O O . GLU A 1 82 ? 2.929 17.473 -1.461 1.00 95.69 82 GLU A O 1
ATOM 660 N N . LYS A 1 83 ? 4.461 18.364 -0.087 1.00 94.19 83 LYS A N 1
ATOM 661 C CA . LYS A 1 83 ? 3.769 19.650 0.037 1.00 94.19 83 LYS A CA 1
ATOM 662 C C . LYS A 1 83 ? 3.463 20.256 -1.342 1.00 94.19 83 LYS A C 1
ATOM 664 O O . LYS A 1 83 ? 4.365 20.528 -2.124 1.00 94.19 83 LYS A O 1
ATOM 669 N N . GLY A 1 84 ? 2.182 20.525 -1.600 1.00 94.38 84 GLY A N 1
ATOM 670 C CA . GLY A 1 84 ? 1.720 21.149 -2.845 1.00 94.38 84 GLY A CA 1
ATOM 671 C C . GLY A 1 84 ? 1.603 20.198 -4.041 1.00 94.38 84 GLY A C 1
ATOM 672 O O . GLY A 1 84 ? 1.260 20.656 -5.127 1.00 94.38 84 GLY A O 1
ATOM 673 N N . LYS A 1 85 ? 1.841 18.892 -3.860 1.00 95.56 85 LYS A N 1
ATOM 674 C CA . LYS A 1 85 ? 1.598 17.867 -4.881 1.00 95.56 85 LYS A CA 1
ATOM 675 C C . LYS A 1 85 ? 0.523 16.902 -4.414 1.00 95.56 85 LYS A C 1
ATOM 677 O O . LYS A 1 85 ? 0.496 16.504 -3.251 1.00 95.56 85 LYS A O 1
ATOM 682 N N . TYR A 1 86 ? -0.340 16.505 -5.335 1.00 96.38 86 TYR A N 1
ATOM 683 C CA . TYR A 1 86 ? -1.466 15.621 -5.062 1.00 96.38 86 TYR A CA 1
ATOM 684 C C . TYR A 1 86 ? -1.380 14.390 -5.952 1.00 96.38 86 TYR A C 1
ATOM 686 O O . TYR A 1 86 ? -0.903 14.466 -7.088 1.00 96.38 86 TYR A O 1
ATOM 694 N N . PHE A 1 87 ? -1.837 13.252 -5.437 1.00 96.25 87 PHE A N 1
ATOM 695 C CA . PHE A 1 87 ? -1.988 12.065 -6.270 1.00 96.25 87 PHE A CA 1
ATOM 696 C C . PHE A 1 87 ? -3.083 12.273 -7.318 1.00 96.25 87 PHE A C 1
ATOM 698 O O . PHE A 1 87 ? -3.916 13.175 -7.219 1.00 96.25 87 PHE A O 1
ATOM 705 N N . CYS A 1 88 ? -3.098 11.421 -8.344 1.00 95.50 88 CYS A N 1
ATOM 706 C CA . CYS A 1 88 ? -4.133 11.505 -9.364 1.00 95.50 88 CYS A CA 1
ATOM 707 C C . CYS A 1 88 ? -5.533 11.278 -8.752 1.00 95.50 88 CYS A C 1
ATOM 709 O O . CYS A 1 88 ? -5.662 10.564 -7.749 1.00 95.50 88 CYS A O 1
ATOM 711 N N . PRO A 1 89 ? -6.604 11.802 -9.378 1.00 95.50 89 PRO A N 1
ATOM 712 C CA . PRO A 1 89 ? -7.968 11.637 -8.871 1.00 95.50 89 PRO A CA 1
ATOM 713 C C . PRO A 1 89 ? -8.380 10.176 -8.654 1.00 95.50 89 PRO A C 1
ATOM 715 O O . PRO A 1 89 ? -9.176 9.890 -7.770 1.00 95.50 89 PRO A O 1
ATOM 718 N N . LYS A 1 90 ? -7.793 9.233 -9.406 1.00 93.69 90 LYS A N 1
ATOM 719 C CA . LYS A 1 90 ? -8.049 7.791 -9.260 1.00 93.69 90 LYS A CA 1
ATOM 720 C C . LYS A 1 90 ? -7.450 7.219 -7.966 1.00 93.69 90 LYS A C 1
ATOM 722 O O . LYS A 1 90 ? -8.071 6.376 -7.340 1.00 93.69 90 LYS A O 1
ATOM 727 N N . PHE A 1 91 ? -6.281 7.688 -7.527 1.00 93.62 91 PHE A N 1
ATOM 728 C CA . PHE A 1 91 ? -5.732 7.327 -6.211 1.00 93.62 91 PHE A CA 1
ATOM 729 C C . PHE A 1 91 ? -6.535 7.974 -5.083 1.00 93.62 91 PHE A C 1
ATOM 731 O O . PHE A 1 91 ? -6.872 7.317 -4.100 1.00 93.62 91 PHE A O 1
ATOM 738 N N . MET A 1 92 ? -6.870 9.256 -5.250 1.00 96.19 92 MET A N 1
ATOM 739 C CA . MET A 1 92 ? -7.651 9.995 -4.264 1.00 96.19 92 MET A CA 1
ATOM 740 C C . MET A 1 92 ? -9.081 9.492 -4.145 1.00 96.19 92 MET A C 1
ATOM 742 O O . MET A 1 92 ? -9.643 9.673 -3.084 1.00 96.19 92 MET A O 1
ATOM 746 N N . GLY A 1 93 ? -9.670 8.894 -5.179 1.00 95.88 93 GLY A N 1
ATOM 747 C CA . GLY A 1 93 ? -11.008 8.294 -5.158 1.00 95.88 93 GLY A CA 1
ATOM 748 C C . GLY A 1 93 ? -11.004 6.774 -4.986 1.00 95.88 93 GLY A C 1
ATOM 749 O O . GLY A 1 93 ? -12.049 6.148 -5.130 1.00 95.88 93 GLY A O 1
ATOM 750 N N . LEU A 1 94 ? -9.841 6.154 -4.737 1.00 96.19 94 LEU A N 1
ATOM 751 C CA . LEU A 1 94 ? -9.701 4.695 -4.725 1.00 96.19 94 LEU A CA 1
ATOM 752 C C . LEU A 1 94 ? -10.662 4.003 -3.743 1.00 96.19 94 LEU A C 1
ATOM 754 O O . LEU A 1 94 ? -11.354 3.088 -4.184 1.00 96.19 94 LEU A O 1
ATOM 758 N N . PRO A 1 95 ? -10.783 4.432 -2.471 1.00 96.69 95 PRO A N 1
ATOM 759 C CA . PRO A 1 95 ? -11.766 3.849 -1.560 1.00 96.69 95 PRO A CA 1
ATOM 760 C C . PRO A 1 95 ? -13.202 3.903 -2.091 1.00 96.69 95 PRO A C 1
ATOM 762 O O . PRO A 1 95 ? -13.884 2.884 -2.064 1.00 96.69 95 PRO A O 1
ATOM 765 N N . ASP A 1 96 ? -13.634 5.043 -2.643 1.00 95.38 96 ASP A N 1
ATOM 766 C CA . ASP A 1 96 ? -15.017 5.225 -3.118 1.00 95.38 96 ASP A CA 1
ATOM 767 C C . ASP A 1 96 ? -15.290 4.356 -4.351 1.00 95.38 96 ASP A C 1
ATOM 769 O O . ASP A 1 96 ? -16.345 3.732 -4.481 1.00 95.38 96 ASP A O 1
ATOM 773 N N . MET A 1 97 ? -14.308 4.265 -5.256 1.00 94.62 97 MET A N 1
ATOM 774 C CA . MET A 1 97 ? -14.389 3.384 -6.419 1.00 94.62 97 MET A CA 1
ATOM 775 C C . MET A 1 97 ? -14.506 1.915 -6.010 1.00 94.62 97 MET A C 1
ATOM 777 O O . MET A 1 97 ? -15.238 1.174 -6.661 1.00 94.62 97 MET A O 1
ATOM 781 N N . ILE A 1 98 ? -13.824 1.481 -4.945 1.00 96.00 98 ILE A N 1
ATOM 782 C CA . ILE A 1 98 ? -13.973 0.116 -4.429 1.00 96.00 98 ILE A CA 1
ATOM 783 C C . ILE A 1 98 ? -15.336 -0.068 -3.762 1.00 96.00 98 ILE A C 1
ATOM 785 O O . IL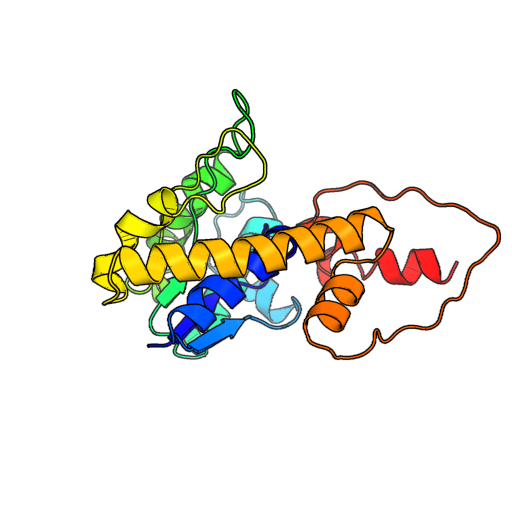E A 1 98 ? -16.023 -1.047 -4.046 1.00 96.00 98 ILE A O 1
ATOM 789 N N . GLU A 1 99 ? -15.750 0.863 -2.905 1.00 94.75 99 GLU A N 1
ATOM 790 C CA . GLU A 1 99 ? -17.003 0.770 -2.148 1.00 94.75 99 GLU A CA 1
ATOM 791 C C . GLU A 1 99 ? -18.232 0.641 -3.062 1.00 94.75 99 GLU A C 1
ATOM 793 O O . GLU A 1 99 ? -19.170 -0.126 -2.793 1.00 94.75 99 GLU A O 1
ATOM 798 N N . HIS A 1 100 ? -18.212 1.376 -4.174 1.00 93.12 100 HIS A N 1
ATOM 799 C CA . HIS A 1 100 ? -19.313 1.416 -5.128 1.00 93.12 100 HIS A CA 1
ATOM 800 C C . HIS A 1 100 ? -19.123 0.485 -6.330 1.00 93.12 100 HIS A C 1
ATOM 802 O O . HIS A 1 100 ? -20.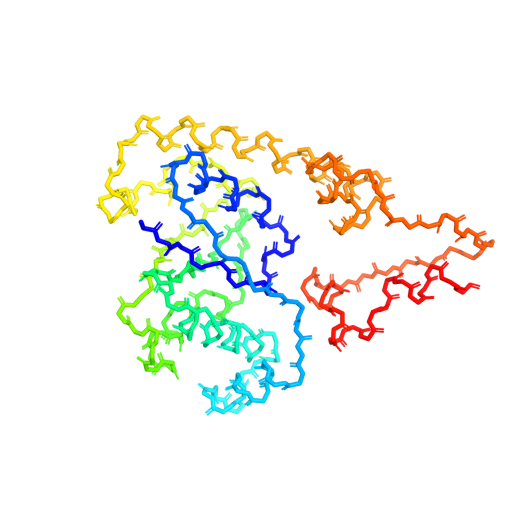118 -0.016 -6.851 1.00 93.12 100 HIS A O 1
ATOM 808 N N . GLY A 1 101 ? -17.883 0.215 -6.747 1.00 91.12 101 GLY A N 1
ATOM 809 C CA . GLY A 1 101 ? -17.562 -0.637 -7.897 1.00 91.12 101 GLY A CA 1
ATOM 810 C C . GLY A 1 101 ? -17.383 -2.120 -7.565 1.00 91.12 101 GLY A C 1
ATOM 811 O O . GLY A 1 101 ? -17.570 -2.964 -8.436 1.00 91.12 101 GLY A O 1
ATOM 812 N N . VAL A 1 102 ? -17.077 -2.467 -6.309 1.00 93.44 102 VAL A N 1
ATOM 813 C CA . VAL A 1 102 ? -16.850 -3.852 -5.865 1.00 93.44 102 VAL A CA 1
ATOM 814 C C . VAL A 1 102 ? -17.859 -4.216 -4.767 1.00 93.44 102 VAL A C 1
ATOM 816 O O . VAL A 1 102 ? -17.546 -4.116 -3.579 1.00 93.44 102 VAL A O 1
ATOM 819 N N . PRO A 1 103 ? -19.077 -4.683 -5.120 1.00 91.00 103 PRO A N 1
ATOM 820 C CA . PRO A 1 103 ? -20.142 -4.949 -4.147 1.00 91.00 103 PRO A CA 1
ATOM 821 C C . PRO A 1 103 ? -19.725 -5.859 -2.984 1.00 91.00 103 PRO A C 1
ATOM 823 O O . PRO A 1 103 ? -20.115 -5.617 -1.845 1.00 91.00 103 PRO A O 1
ATOM 826 N N . ALA A 1 104 ? -18.882 -6.861 -3.252 1.00 91.94 104 ALA A N 1
ATOM 827 C CA . ALA A 1 10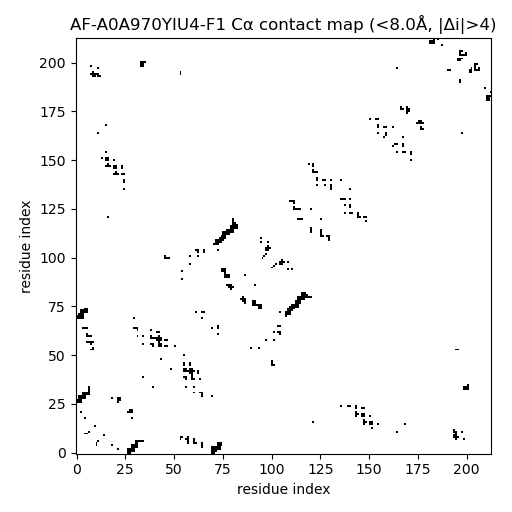4 ? -18.392 -7.805 -2.248 1.00 91.94 104 ALA A CA 1
ATOM 828 C C . ALA A 1 104 ? -17.473 -7.165 -1.180 1.00 91.94 104 ALA A C 1
ATOM 830 O O . ALA A 1 104 ? -17.282 -7.742 -0.112 1.00 91.94 104 ALA A O 1
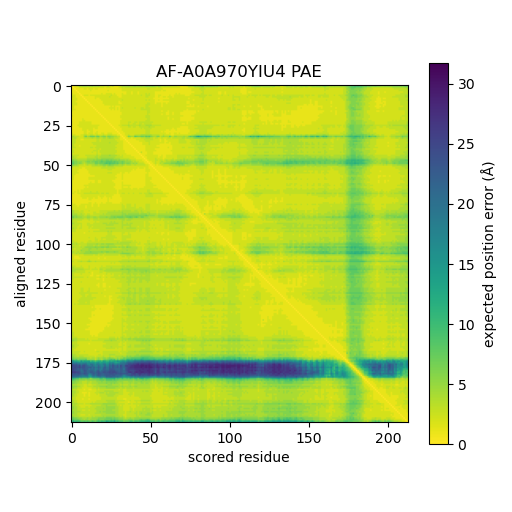ATOM 831 N N . ALA A 1 105 ? -16.913 -5.979 -1.449 1.00 93.88 105 ALA A N 1
ATOM 832 C CA . ALA A 1 105 ? -15.994 -5.274 -0.555 1.00 93.88 105 ALA A CA 1
ATOM 833 C C . ALA A 1 105 ? -16.649 -4.126 0.237 1.00 93.88 105 ALA A C 1
ATOM 835 O O . ALA A 1 105 ? -16.038 -3.631 1.181 1.00 93.88 105 ALA A O 1
ATOM 836 N N . ARG A 1 106 ? -17.881 -3.714 -0.107 1.00 91.56 106 ARG A N 1
ATOM 837 C CA . ARG A 1 106 ? -18.535 -2.487 0.398 1.00 91.56 106 ARG A CA 1
ATOM 838 C C . ARG A 1 106 ? -18.497 -2.333 1.924 1.00 91.56 106 ARG A C 1
ATOM 840 O O . ARG A 1 106 ? -18.161 -1.271 2.425 1.00 91.56 106 ARG A O 1
ATOM 847 N N . SER A 1 107 ? -18.801 -3.389 2.676 1.00 92.19 107 SER A N 1
ATOM 848 C CA . SER A 1 107 ? -18.825 -3.354 4.149 1.00 92.19 107 SER A CA 1
ATOM 849 C C . SER A 1 107 ? -17.503 -3.758 4.808 1.00 92.19 107 SER A C 1
ATOM 851 O O . SER A 1 107 ? -17.442 -3.882 6.028 1.00 92.19 107 SER A O 1
ATOM 853 N N . LYS A 1 108 ? -16.458 -4.006 4.014 1.00 96.12 108 LYS A N 1
ATOM 854 C CA . LYS A 1 108 ? -15.162 -4.515 4.473 1.00 96.12 108 LYS A CA 1
ATOM 855 C C . LYS A 1 108 ? -14.048 -3.476 4.359 1.00 96.12 108 LYS A C 1
ATOM 857 O O . LYS A 1 108 ? -12.899 -3.802 4.612 1.00 96.12 108 LYS A O 1
ATOM 862 N N . LEU A 1 109 ? -14.323 -2.231 3.980 1.00 97.19 109 LEU A N 1
ATOM 863 C CA . LEU A 1 109 ? -13.248 -1.256 3.782 1.00 97.19 109 LEU A CA 1
ATOM 864 C C . LEU A 1 109 ? -12.734 -0.668 5.098 1.00 97.19 109 LEU A C 1
ATOM 866 O O . LEU A 1 109 ? -13.484 -0.141 5.929 1.00 97.19 109 LEU A O 1
ATOM 870 N N . LEU A 1 110 ? -11.414 -0.718 5.250 1.00 97.69 110 LEU A N 1
ATOM 871 C CA . LEU A 1 110 ? -10.668 0.032 6.245 1.00 97.69 110 LEU A CA 1
ATOM 872 C C . LEU A 1 110 ? -9.882 1.127 5.525 1.00 97.69 110 LEU A C 1
ATOM 874 O O . LEU A 1 110 ? -8.876 0.864 4.868 1.00 97.69 110 LEU A O 1
ATOM 878 N N . THR A 1 111 ? -10.354 2.360 5.661 1.00 97.06 111 THR A N 1
ATOM 879 C CA . THR A 1 111 ? -9.820 3.519 4.943 1.00 97.06 111 THR A CA 1
ATOM 880 C C . THR A 1 111 ? -9.406 4.608 5.917 1.00 97.06 111 THR A C 1
ATOM 882 O O . THR A 1 111 ? -10.031 4.811 6.958 1.00 97.06 111 THR A O 1
ATOM 885 N N . LEU A 1 112 ? -8.341 5.310 5.548 1.00 95.69 112 LEU A N 1
ATOM 886 C CA . LEU A 1 112 ? -7.878 6.545 6.160 1.00 95.69 112 LEU A CA 1
ATOM 887 C C . LEU A 1 112 ? -7.312 7.452 5.069 1.00 95.69 112 LEU A C 1
ATOM 889 O O . LEU A 1 112 ? -6.869 6.960 4.025 1.00 95.69 112 LEU A O 1
ATOM 893 N N . ASP A 1 113 ? -7.289 8.750 5.340 1.00 97.12 113 ASP A N 1
ATOM 894 C CA . ASP A 1 113 ? -6.710 9.734 4.434 1.00 97.12 113 ASP A CA 1
ATOM 895 C C . ASP A 1 113 ? -5.226 9.931 4.749 1.00 97.12 113 ASP A C 1
ATOM 897 O O . ASP A 1 113 ? -4.842 10.308 5.858 1.00 97.12 113 ASP A O 1
ATOM 901 N N . ILE A 1 114 ? -4.377 9.667 3.757 1.00 97.50 114 ILE A N 1
ATOM 902 C CA . ILE A 1 114 ? -2.932 9.869 3.833 1.00 97.50 114 ILE A CA 1
ATOM 903 C C . ILE A 1 114 ? -2.599 11.213 3.203 1.00 97.50 114 ILE A C 1
ATOM 905 O O . ILE A 1 114 ? -2.542 11.362 1.978 1.00 97.50 114 ILE A O 1
ATOM 909 N N . GLN A 1 115 ? -2.347 12.182 4.076 1.00 96.81 115 GLN A N 1
ATOM 910 C CA . GLN A 1 115 ? -1.819 13.487 3.720 1.00 96.81 115 GLN A CA 1
ATOM 911 C C . GLN A 1 115 ? -0.565 13.771 4.549 1.00 96.81 115 GLN A C 1
ATOM 913 O O . GLN A 1 115 ? -0.630 13.955 5.764 1.00 96.81 115 GLN A O 1
ATOM 918 N N . SER A 1 116 ? 0.581 13.826 3.878 1.00 96.50 116 SER A N 1
ATOM 919 C CA . SER A 1 116 ? 1.873 14.166 4.466 1.00 96.50 116 SER A CA 1
ATOM 920 C C . SER A 1 116 ? 2.587 15.209 3.612 1.00 96.50 116 SER A C 1
ATOM 922 O O . SER A 1 116 ? 2.396 15.286 2.400 1.00 96.50 116 SER A O 1
ATOM 924 N N . SER A 1 117 ? 3.415 16.038 4.246 1.00 95.69 117 SER A N 1
ATOM 925 C CA . SER A 1 117 ? 4.282 16.989 3.541 1.00 95.69 117 SER A CA 1
ATOM 926 C C . SER A 1 117 ? 5.559 16.345 3.000 1.00 95.69 117 SER A C 1
ATOM 928 O O . SER A 1 117 ? 6.300 17.013 2.280 1.00 95.69 117 SER A O 1
ATOM 930 N N . THR A 1 118 ? 5.828 15.092 3.373 1.00 95.44 118 THR A N 1
ATOM 931 C CA . THR A 1 118 ? 6.988 14.299 2.954 1.00 95.44 118 THR A CA 1
ATOM 932 C C . THR A 1 118 ? 6.564 12.860 2.664 1.00 95.44 118 THR A C 1
ATOM 934 O O . THR A 1 118 ? 5.465 12.435 3.025 1.00 95.44 118 THR A O 1
ATOM 937 N N . GLU A 1 119 ? 7.459 12.084 2.053 1.00 94.81 119 GLU A N 1
ATOM 938 C CA . GLU A 1 119 ? 7.211 10.666 1.778 1.00 94.81 119 GLU A CA 1
ATOM 939 C C . GLU A 1 119 ? 7.022 9.825 3.048 1.00 94.81 119 GLU A C 1
ATOM 941 O O . GLU A 1 119 ? 6.492 8.718 2.968 1.00 94.81 119 GLU A O 1
ATOM 946 N N . ASP A 1 120 ? 7.443 10.335 4.211 1.00 95.62 120 ASP A N 1
ATOM 947 C CA . ASP A 1 120 ? 7.243 9.690 5.504 1.00 95.62 120 ASP A CA 1
ATOM 948 C C . ASP A 1 120 ? 5.776 9.850 5.942 1.00 95.62 120 ASP A C 1
ATOM 950 O O . ASP A 1 120 ? 5.322 10.927 6.339 1.00 95.62 120 ASP A O 1
ATOM 954 N N . ILE A 1 121 ? 5.029 8.747 5.865 1.00 96.94 121 ILE A N 1
ATOM 955 C CA . ILE A 1 121 ? 3.618 8.655 6.268 1.00 96.94 121 ILE A CA 1
ATOM 956 C C . ILE A 1 121 ? 3.450 8.121 7.696 1.00 96.94 121 ILE A C 1
ATOM 958 O O . ILE A 1 121 ? 2.348 7.762 8.100 1.00 96.94 121 ILE A O 1
ATOM 962 N N . SER A 1 122 ? 4.526 8.046 8.484 1.00 96.88 122 SER A N 1
ATOM 963 C CA . SER A 1 122 ? 4.503 7.365 9.782 1.00 96.88 122 SER A CA 1
ATOM 964 C C . SER A 1 122 ? 3.870 8.157 10.928 1.00 96.88 122 SER A C 1
ATOM 966 O O . SER A 1 122 ? 3.858 7.690 12.067 1.00 96.88 122 SER A O 1
ATOM 968 N N . SER A 1 123 ? 3.317 9.341 10.656 1.00 97.56 123 SER A N 1
ATOM 969 C CA . SER A 1 123 ? 2.637 10.151 11.667 1.00 97.56 123 SER A CA 1
ATOM 970 C C . SER A 1 123 ? 1.466 9.376 12.295 1.00 97.56 123 SER A C 1
ATOM 972 O O . SER A 1 123 ? 0.486 9.092 11.603 1.00 97.56 123 SER A O 1
ATOM 974 N N . PRO A 1 124 ? 1.474 9.120 13.622 1.00 97.56 124 PRO A N 1
ATOM 975 C CA . PRO A 1 124 ? 0.396 8.389 14.299 1.00 97.56 124 PRO A CA 1
ATOM 976 C C . PRO A 1 124 ? -0.986 9.033 14.123 1.00 97.56 124 PRO A C 1
ATOM 978 O O . PRO A 1 124 ? -2.014 8.362 14.206 1.00 97.56 124 PRO A O 1
ATOM 981 N N . ARG A 1 125 ? -1.021 10.350 13.868 1.00 97.50 125 ARG A N 1
ATOM 982 C CA . ARG A 1 125 ? -2.261 11.107 13.653 1.00 97.50 125 ARG A CA 1
ATOM 983 C C . ARG A 1 125 ? -3.041 10.619 12.436 1.00 97.50 125 ARG A C 1
ATOM 985 O O . ARG A 1 125 ? -4.263 10.690 12.474 1.00 97.50 125 ARG A O 1
ATOM 992 N N . LEU A 1 126 ? -2.355 10.103 11.413 1.00 97.50 126 LEU A N 1
ATOM 993 C CA . LEU A 1 126 ? -2.988 9.545 10.214 1.00 97.50 126 LEU A CA 1
ATOM 994 C C . LEU A 1 126 ? -3.757 8.250 10.518 1.00 97.50 126 LEU A C 1
ATOM 996 O O . LEU A 1 126 ? -4.714 7.926 9.827 1.00 97.50 126 LEU A O 1
ATOM 1000 N N 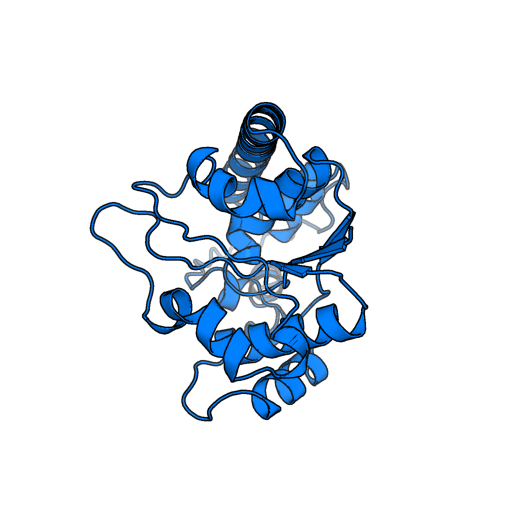. ILE A 1 127 ? -3.373 7.530 11.577 1.00 98.19 127 ILE A N 1
ATOM 1001 C CA . ILE A 1 127 ? -3.947 6.228 11.947 1.00 98.19 127 ILE A CA 1
ATOM 1002 C C . ILE A 1 127 ? -5.051 6.364 13.010 1.00 98.19 127 ILE A C 1
ATOM 1004 O O . ILE A 1 127 ? -5.947 5.528 13.093 1.00 98.19 127 ILE A O 1
ATOM 1008 N N . TYR A 1 128 ? -5.054 7.437 13.810 1.00 97.56 128 TYR A N 1
ATOM 1009 C CA . TYR A 1 128 ? -6.082 7.663 14.838 1.00 97.56 128 TYR A CA 1
ATOM 1010 C C . TYR A 1 128 ? -7.544 7.559 14.366 1.00 97.56 128 TYR A C 1
ATOM 1012 O O . TYR A 1 128 ? -8.341 7.048 15.156 1.00 97.56 128 TYR A O 1
ATOM 1020 N N . PRO A 1 129 ? -7.931 7.977 13.141 1.00 97.19 129 PRO A N 1
ATOM 1021 C CA . PRO A 1 129 ? -9.310 7.836 12.670 1.00 97.19 129 PRO A CA 1
ATOM 1022 C C . PRO A 1 129 ? -9.828 6.393 12.669 1.00 97.19 129 PRO A C 1
ATOM 1024 O O . PRO A 1 129 ? -11.023 6.175 12.852 1.00 97.19 129 PRO A O 1
ATOM 1027 N N . ILE A 1 130 ? -8.943 5.402 12.516 1.00 96.69 130 ILE A N 1
ATOM 1028 C CA . ILE A 1 130 ? -9.327 3.986 12.494 1.00 96.69 130 ILE A CA 1
ATOM 1029 C C . ILE A 1 130 ? -9.128 3.273 13.839 1.00 96.69 130 ILE A C 1
ATOM 1031 O O . ILE A 1 130 ? -9.518 2.117 13.968 1.00 96.69 130 ILE A O 1
ATOM 1035 N N . ALA A 1 131 ? -8.608 3.955 14.867 1.00 96.75 131 ALA A N 1
ATOM 1036 C CA . ALA A 1 131 ? -8.318 3.366 16.181 1.00 96.75 131 ALA A CA 1
ATOM 1037 C C . ALA A 1 131 ? -9.519 2.625 16.791 1.00 96.75 131 ALA A C 1
ATOM 1039 O O . ALA A 1 131 ? -9.383 1.502 17.270 1.00 96.75 131 ALA A O 1
ATOM 1040 N N . GLY A 1 132 ? -10.706 3.239 16.720 1.00 96.19 132 GLY A N 1
ATOM 1041 C CA . GLY A 1 132 ? -11.940 2.661 17.255 1.00 96.19 132 GLY A CA 1
ATOM 1042 C C . GLY A 1 132 ? -12.380 1.395 16.520 1.00 96.19 132 GLY A C 1
ATOM 1043 O O . GLY A 1 132 ? -12.788 0.438 17.167 1.00 96.19 132 GLY A O 1
ATOM 1044 N N . LYS A 1 133 ? -12.233 1.350 15.186 1.00 95.81 133 LYS A N 1
ATOM 1045 C CA . LYS A 1 133 ? -12.538 0.149 14.386 1.00 95.81 133 LYS A CA 1
ATOM 1046 C C . LYS A 1 133 ? -11.586 -1.004 14.700 1.00 95.81 133 LYS A C 1
ATOM 1048 O O . LYS A 1 133 ? -11.994 -2.157 14.639 1.00 95.81 133 LYS A O 1
ATOM 1053 N N . LEU A 1 134 ? -10.336 -0.679 15.022 1.00 96.75 134 LEU A N 1
ATOM 1054 C CA . LEU A 1 134 ? -9.299 -1.650 15.354 1.00 96.75 134 LEU A CA 1
ATOM 1055 C C . LEU A 1 134 ? -9.343 -2.115 16.817 1.00 96.75 134 LEU A C 1
ATOM 1057 O O . LEU A 1 134 ? -8.723 -3.119 17.144 1.00 96.75 134 LEU A O 1
ATOM 1061 N N . GLY A 1 135 ? -10.050 -1.399 17.698 1.00 97.06 135 GLY A N 1
ATOM 1062 C CA . GLY A 1 135 ? -10.075 -1.703 19.131 1.00 97.06 135 GLY A CA 1
ATOM 1063 C C . GLY A 1 135 ? -8.755 -1.405 19.851 1.00 97.06 135 GLY A C 1
ATOM 1064 O O . GLY A 1 135 ? -8.462 -2.039 20.858 1.00 97.06 135 GLY A O 1
ATOM 1065 N N . VAL A 1 136 ? -7.959 -0.450 19.351 1.00 97.69 136 VAL A N 1
ATOM 1066 C CA . VAL A 1 136 ? -6.627 -0.119 19.893 1.00 97.69 136 VAL A CA 1
ATOM 1067 C C . VAL A 1 136 ? -6.566 1.304 20.447 1.00 97.69 136 VAL A C 1
ATOM 1069 O O . VAL A 1 136 ? -7.242 2.225 19.979 1.00 97.69 136 VAL A O 1
ATOM 1072 N N . SER A 1 137 ? -5.704 1.525 21.436 1.00 98.06 137 SER A N 1
ATOM 1073 C CA . SER A 1 137 ? -5.465 2.843 22.019 1.00 98.06 137 SER A CA 1
ATOM 1074 C C . SER A 1 137 ? -4.546 3.709 21.149 1.00 98.06 137 SER A C 1
ATOM 1076 O O . SER A 1 137 ? -3.683 3.241 20.402 1.00 98.06 137 SER A O 1
ATOM 1078 N N . LYS A 1 138 ? -4.628 5.033 21.333 1.00 97.75 138 LYS A N 1
ATOM 1079 C CA . LYS A 1 138 ? -3.675 5.981 20.722 1.00 97.75 138 LYS A CA 1
ATOM 1080 C C . LYS A 1 138 ? -2.224 5.713 21.143 1.00 97.75 138 LYS A C 1
ATOM 1082 O O . LYS A 1 138 ? -1.302 6.091 20.422 1.00 97.75 138 LYS A O 1
ATOM 1087 N N . SER A 1 139 ? -2.016 5.114 22.319 1.00 98.00 139 SER A N 1
ATOM 1088 C CA . SER A 1 139 ? -0.682 4.765 22.815 1.00 98.00 139 SER A CA 1
ATOM 1089 C C . SER A 1 139 ? -0.079 3.602 22.023 1.00 98.00 139 SER A C 1
ATOM 1091 O O . SER A 1 139 ? 1.084 3.679 21.634 1.00 98.00 139 SER A O 1
ATOM 1093 N N . GLU A 1 140 ? -0.889 2.584 21.723 1.00 98.50 140 GLU A N 1
ATOM 1094 C CA . GLU A 1 140 ? -0.522 1.443 20.883 1.00 98.50 140 GLU A CA 1
ATOM 1095 C C . GLU A 1 140 ? -0.225 1.902 19.465 1.00 98.50 140 GLU A C 1
ATOM 1097 O O . GLU A 1 140 ? 0.868 1.642 18.974 1.00 98.50 140 GLU A O 1
ATOM 1102 N N . ILE A 1 141 ? -1.109 2.712 18.868 1.00 98.56 141 ILE A N 1
ATOM 1103 C CA . ILE A 1 141 ? -0.877 3.304 17.542 1.00 98.56 141 ILE A CA 1
ATOM 1104 C C . ILE A 1 141 ? 0.441 4.064 17.510 1.00 98.56 141 ILE A C 1
ATOM 1106 O O . ILE A 1 141 ? 1.230 3.894 16.589 1.00 98.56 141 ILE A O 1
ATOM 1110 N N . ARG A 1 142 ? 0.724 4.888 18.524 1.00 98.50 142 ARG A N 1
ATOM 1111 C CA . ARG A 1 142 ? 1.983 5.632 18.568 1.00 98.50 142 ARG A CA 1
ATOM 1112 C C . ARG A 1 142 ? 3.181 4.689 18.573 1.00 98.50 142 ARG A C 1
ATOM 1114 O O . ARG A 1 142 ? 4.096 4.915 17.787 1.00 98.50 142 ARG A O 1
ATOM 1121 N N . ARG A 1 143 ? 3.200 3.669 19.436 1.00 98.50 143 ARG A N 1
ATOM 1122 C CA . ARG A 1 143 ? 4.304 2.694 19.473 1.00 98.50 143 ARG A CA 1
ATOM 1123 C C . ARG A 1 143 ? 4.440 1.976 18.131 1.00 98.50 143 ARG A C 1
ATOM 1125 O O . ARG A 1 143 ? 5.539 1.955 17.577 1.00 98.50 143 ARG A O 1
ATOM 1132 N N . ALA A 1 144 ? 3.324 1.507 17.579 1.00 98.56 144 ALA A N 1
ATOM 1133 C CA . ALA A 1 144 ? 3.303 0.757 16.335 1.00 98.56 144 ALA A CA 1
ATOM 1134 C C . ALA A 1 144 ? 3.776 1.582 15.137 1.00 98.56 144 ALA A C 1
ATOM 1136 O O . ALA A 1 144 ? 4.647 1.148 14.388 1.00 98.56 144 ALA A O 1
ATOM 1137 N N . SER A 1 145 ? 3.308 2.825 15.017 1.00 98.50 145 SER A N 1
ATOM 1138 C CA . SER A 1 145 ? 3.754 3.741 13.971 1.00 98.50 145 SER A CA 1
ATOM 1139 C C . SER A 1 145 ? 5.252 4.037 14.043 1.00 98.50 145 SER A C 1
ATOM 1141 O O . SER A 1 145 ? 5.891 4.073 12.998 1.00 98.50 145 SER A O 1
ATOM 1143 N N . HIS A 1 146 ? 5.843 4.200 15.235 1.00 98.25 146 HIS A N 1
ATOM 1144 C CA . HIS A 1 146 ? 7.297 4.390 15.357 1.00 98.25 146 HIS A CA 1
ATOM 1145 C C . HIS A 1 146 ? 8.080 3.123 14.989 1.00 98.25 146 HIS A C 1
ATOM 1147 O O . HIS A 1 146 ? 9.132 3.223 14.356 1.00 98.25 146 HIS A O 1
ATOM 1153 N N . SER A 1 147 ? 7.584 1.942 15.375 1.00 98.25 147 SER A N 1
ATOM 1154 C CA . SER A 1 147 ? 8.195 0.657 15.015 1.00 98.25 147 SER A CA 1
ATOM 1155 C C . SER A 1 147 ? 8.192 0.456 13.497 1.00 98.25 147 SER A C 1
ATOM 1157 O O . SER A 1 147 ? 9.252 0.318 12.880 1.00 98.25 147 SER A O 1
ATOM 1159 N N . ALA A 1 148 ? 7.019 0.612 12.878 1.00 98.25 148 ALA A N 1
ATOM 1160 C CA . ALA A 1 148 ? 6.832 0.532 11.435 1.00 98.25 148 ALA A CA 1
ATOM 1161 C C . ALA A 1 148 ? 7.636 1.602 10.673 1.00 98.25 148 ALA A C 1
ATOM 1163 O O . ALA A 1 148 ? 8.182 1.321 9.607 1.00 98.25 148 ALA A O 1
ATOM 1164 N N . ALA A 1 149 ? 7.779 2.816 11.225 1.00 98.06 149 ALA A N 1
ATOM 1165 C CA . ALA A 1 149 ? 8.600 3.875 10.631 1.00 98.06 149 ALA A CA 1
ATOM 1166 C C . ALA A 1 149 ? 10.063 3.454 10.479 1.00 98.06 149 ALA A C 1
ATOM 1168 O O . ALA A 1 149 ? 10.671 3.698 9.438 1.00 98.06 149 ALA A O 1
ATOM 1169 N N . ARG A 1 150 ? 10.643 2.826 11.514 1.00 97.75 150 ARG A N 1
ATOM 1170 C CA . ARG A 1 150 ? 12.032 2.345 11.466 1.00 97.75 150 ARG A CA 1
ATOM 1171 C C . ARG A 1 150 ? 12.199 1.278 10.394 1.00 97.75 150 ARG A C 1
ATOM 1173 O O . ARG A 1 150 ? 13.134 1.363 9.603 1.00 97.75 150 ARG A O 1
ATOM 1180 N N . ARG A 1 151 ? 11.270 0.320 10.336 1.00 96.62 151 ARG A N 1
ATOM 1181 C CA . ARG A 1 151 ? 11.297 -0.753 9.337 1.00 96.62 151 ARG A CA 1
ATOM 1182 C C . ARG A 1 151 ? 11.193 -0.209 7.914 1.00 96.62 151 ARG A C 1
ATOM 1184 O O . ARG A 1 151 ? 12.000 -0.571 7.064 1.00 96.62 151 ARG A O 1
ATOM 1191 N N . TRP A 1 152 ? 10.275 0.724 7.670 1.00 97.69 152 TRP A N 1
ATOM 1192 C CA . TRP A 1 152 ? 10.130 1.366 6.365 1.00 97.69 152 TRP A CA 1
ATOM 1193 C C . TRP A 1 152 ? 11.338 2.229 5.980 1.00 97.69 152 TRP A C 1
ATOM 1195 O O . TRP A 1 152 ? 11.781 2.181 4.838 1.00 97.69 152 TRP A O 1
ATOM 1205 N N . LYS A 1 153 ? 11.940 2.969 6.919 1.00 97.38 153 LYS A N 1
ATOM 1206 C CA . LYS A 1 153 ? 13.186 3.711 6.651 1.00 97.38 153 LYS A CA 1
ATOM 1207 C C . LYS A 1 153 ? 14.324 2.775 6.260 1.00 97.38 153 LYS A C 1
ATOM 1209 O O . LYS A 1 153 ? 15.042 3.065 5.310 1.00 97.38 153 LYS A O 1
ATOM 1214 N N . ASN A 1 154 ? 14.443 1.633 6.936 1.00 96.81 154 ASN A N 1
ATOM 1215 C CA . ASN A 1 154 ? 15.448 0.633 6.596 1.00 96.81 154 ASN A CA 1
ATOM 1216 C C . ASN A 1 154 ? 15.198 0.035 5.197 1.00 96.81 154 ASN A C 1
ATOM 1218 O O . ASN A 1 154 ? 16.103 0.013 4.371 1.00 96.81 154 ASN A O 1
ATOM 1222 N N . PHE A 1 155 ? 13.945 -0.313 4.874 1.00 96.94 155 PHE A N 1
ATOM 1223 C CA . PHE A 1 155 ? 13.540 -0.708 3.517 1.00 96.94 155 PHE A CA 1
ATOM 1224 C C . PHE A 1 155 ? 13.940 0.324 2.451 1.00 96.94 155 PHE A C 1
ATOM 1226 O O . PHE A 1 155 ? 14.490 -0.027 1.407 1.00 96.94 155 PHE A O 1
ATOM 1233 N N . ARG A 1 156 ? 13.665 1.611 2.705 1.00 96.38 156 ARG A N 1
ATOM 1234 C CA . ARG A 1 156 ? 13.990 2.699 1.774 1.00 96.38 156 ARG A CA 1
ATOM 1235 C C . ARG A 1 156 ? 15.496 2.849 1.585 1.00 96.38 156 ARG A C 1
ATOM 1237 O O . ARG A 1 156 ? 15.924 2.988 0.445 1.00 96.38 156 ARG A O 1
ATOM 1244 N N . ASN A 1 157 ? 16.285 2.761 2.655 1.00 96.69 157 ASN A N 1
ATOM 1245 C CA . ASN A 1 157 ? 17.747 2.811 2.574 1.00 96.69 157 ASN A CA 1
ATOM 1246 C C . ASN A 1 157 ? 18.305 1.659 1.729 1.00 96.69 157 ASN A C 1
ATOM 1248 O O . ASN A 1 157 ? 19.077 1.908 0.810 1.00 96.69 157 ASN A O 1
ATOM 1252 N N . LEU A 1 158 ? 17.826 0.431 1.946 1.00 95.62 158 LEU A N 1
ATOM 1253 C CA . LEU A 1 158 ? 18.198 -0.736 1.137 1.00 95.62 158 LEU A CA 1
ATOM 1254 C C . LEU A 1 158 ? 17.898 -0.520 -0.356 1.00 95.62 158 LEU A C 1
ATOM 1256 O O . LEU A 1 158 ? 18.717 -0.846 -1.216 1.00 95.62 158 LEU A O 1
ATOM 1260 N N . CYS A 1 159 ? 16.746 0.076 -0.676 1.00 94.25 159 CYS A N 1
ATOM 1261 C CA . CYS A 1 159 ? 16.405 0.420 -2.057 1.00 94.25 159 CYS A CA 1
ATOM 1262 C C . CYS A 1 159 ? 17.337 1.498 -2.640 1.00 94.25 159 CYS A C 1
ATOM 1264 O O . CYS A 1 159 ? 17.728 1.410 -3.802 1.00 94.25 159 CYS A O 1
ATOM 1266 N N . LEU A 1 160 ? 17.707 2.510 -1.846 1.00 93.38 160 LEU A N 1
ATOM 1267 C CA . LEU A 1 160 ? 18.644 3.567 -2.251 1.00 93.38 160 LEU A CA 1
ATOM 1268 C C . LEU A 1 160 ? 20.073 3.039 -2.460 1.00 93.38 160 LEU A C 1
ATOM 1270 O O . LEU A 1 160 ? 20.800 3.570 -3.295 1.00 93.38 160 LEU A O 1
ATOM 1274 N N . GLU A 1 161 ? 20.451 1.963 -1.771 1.00 92.56 161 GLU A N 1
ATOM 1275 C CA . GLU A 1 161 ? 21.700 1.218 -1.985 1.00 92.56 161 GLU A CA 1
ATOM 1276 C C . GLU A 1 161 ? 21.675 0.340 -3.254 1.00 92.56 161 GLU A C 1
ATOM 1278 O O . GLU A 1 161 ? 22.662 -0.319 -3.583 1.00 92.56 161 GLU A O 1
ATOM 1283 N N . GLY A 1 162 ? 20.561 0.336 -3.994 1.00 88.62 162 GLY A N 1
ATOM 1284 C CA . GLY A 1 162 ? 20.416 -0.360 -5.274 1.00 88.62 162 GLY A CA 1
ATOM 1285 C C . GLY A 1 162 ? 19.766 -1.741 -5.187 1.00 88.62 162 GLY A C 1
ATOM 1286 O O . GLY A 1 162 ? 19.703 -2.444 -6.202 1.00 88.62 162 GLY A O 1
ATOM 1287 N N . LYS A 1 163 ? 19.260 -2.145 -4.013 1.00 90.25 163 LYS A N 1
ATOM 1288 C CA . LYS A 1 163 ? 18.453 -3.366 -3.891 1.00 90.25 163 LYS A CA 1
ATOM 1289 C C . LYS A 1 163 ? 17.075 -3.145 -4.511 1.00 90.25 163 LYS A C 1
ATOM 1291 O O . LYS A 1 163 ? 16.468 -2.082 -4.396 1.00 90.25 163 LYS A O 1
ATOM 1296 N N . THR A 1 164 ? 16.561 -4.170 -5.172 1.00 91.56 164 THR A N 1
ATOM 1297 C CA . THR A 1 164 ? 15.156 -4.231 -5.582 1.00 91.56 164 THR A CA 1
ATOM 1298 C C . THR A 1 164 ? 14.254 -4.323 -4.362 1.00 91.56 164 THR A C 1
ATOM 1300 O O . THR A 1 164 ? 14.675 -4.738 -3.285 1.00 91.56 164 THR A O 1
ATOM 1303 N N . ILE A 1 165 ? 12.973 -4.017 -4.547 1.00 92.50 165 ILE A N 1
ATOM 1304 C CA . ILE A 1 165 ? 11.964 -4.145 -3.489 1.00 92.50 165 ILE A CA 1
ATOM 1305 C C . ILE A 1 165 ? 11.901 -5.575 -2.941 1.00 92.50 165 ILE A C 1
ATOM 1307 O O . ILE A 1 165 ? 11.798 -5.745 -1.733 1.00 92.50 165 ILE A O 1
ATOM 1311 N N . LYS A 1 166 ? 12.030 -6.596 -3.801 1.00 89.56 166 LYS A N 1
ATOM 1312 C CA . LYS A 1 166 ? 12.043 -8.008 -3.380 1.00 89.56 166 LYS A CA 1
ATOM 1313 C C . LYS A 1 166 ? 13.256 -8.325 -2.498 1.00 89.56 166 LYS A C 1
ATOM 1315 O O . LYS A 1 166 ? 13.095 -8.941 -1.453 1.00 89.56 166 LYS A O 1
ATOM 1320 N N . GLU A 1 167 ? 14.448 -7.871 -2.892 1.00 90.94 167 GLU A N 1
ATOM 1321 C CA . GLU A 1 167 ? 15.683 -8.055 -2.113 1.00 90.94 167 GLU A CA 1
ATOM 1322 C C . GLU A 1 167 ? 15.623 -7.312 -0.776 1.00 90.94 167 GLU A C 1
ATOM 1324 O O . GLU A 1 167 ? 15.942 -7.884 0.263 1.00 90.94 167 GLU A O 1
ATOM 1329 N N . ALA A 1 168 ? 15.181 -6.052 -0.793 1.00 93.94 168 ALA A N 1
ATOM 1330 C CA . ALA A 1 168 ? 15.036 -5.245 0.410 1.00 93.94 168 ALA A CA 1
ATOM 1331 C C . ALA A 1 168 ? 14.016 -5.860 1.380 1.00 93.94 168 ALA A C 1
ATOM 1333 O O . ALA A 1 168 ? 14.245 -5.862 2.585 1.00 93.94 168 ALA A O 1
ATOM 1334 N N . TRP A 1 169 ? 12.908 -6.403 0.869 1.00 91.50 169 TRP A N 1
ATOM 1335 C CA . TRP A 1 169 ? 11.902 -7.069 1.693 1.00 91.50 169 TRP A CA 1
ATOM 1336 C C . TRP A 1 169 ? 12.429 -8.371 2.303 1.00 91.50 169 TRP A C 1
ATOM 1338 O O . TRP A 1 169 ? 12.313 -8.560 3.510 1.00 91.50 169 TRP A O 1
ATOM 1348 N N . ALA A 1 170 ? 13.067 -9.228 1.499 1.00 90.75 170 ALA A N 1
ATOM 1349 C CA . ALA A 1 170 ? 13.648 -10.483 1.974 1.00 90.75 170 ALA A CA 1
ATOM 1350 C C . ALA A 1 170 ? 14.664 -10.241 3.105 1.00 90.75 170 ALA A C 1
ATOM 1352 O O . ALA A 1 170 ? 14.602 -10.877 4.157 1.00 90.75 170 ALA A O 1
ATOM 1353 N N . GLU A 1 171 ? 15.534 -9.242 2.940 1.00 91.69 171 GLU A N 1
ATOM 1354 C CA . GLU A 1 171 ? 16.519 -8.883 3.958 1.00 91.69 171 GLU A CA 1
ATOM 1355 C C . GLU A 1 171 ? 15.886 -8.372 5.259 1.00 91.69 171 GLU A C 1
ATOM 1357 O O . GLU A 1 171 ? 16.348 -8.722 6.345 1.00 91.69 171 GLU A O 1
ATOM 1362 N N . LEU A 1 172 ? 14.799 -7.598 5.175 1.00 89.94 172 LEU A N 1
ATOM 1363 C CA . LEU A 1 172 ? 14.051 -7.163 6.357 1.00 89.94 172 LEU A CA 1
ATOM 1364 C C . LEU A 1 172 ? 13.353 -8.306 7.100 1.00 89.94 172 LEU A C 1
ATOM 1366 O O . LEU A 1 172 ? 13.101 -8.174 8.301 1.00 89.94 172 LEU A O 1
ATOM 1370 N N . ASP A 1 173 ? 13.018 -9.387 6.402 1.00 86.75 173 ASP A N 1
ATOM 1371 C CA . ASP A 1 173 ? 12.417 -10.594 6.981 1.00 86.75 173 ASP A CA 1
ATOM 1372 C C . ASP A 1 173 ? 13.473 -11.570 7.521 1.00 86.75 173 ASP A C 1
ATOM 1374 O O . ASP A 1 173 ? 13.134 -12.625 8.052 1.00 86.75 173 ASP A O 1
ATOM 1378 N N . GLY A 1 174 ? 14.765 -11.247 7.386 1.00 83.12 174 GLY A N 1
ATOM 1379 C CA . GLY A 1 174 ? 15.857 -12.163 7.724 1.00 83.12 174 GLY A CA 1
ATOM 1380 C C . GLY A 1 174 ? 15.953 -13.368 6.780 1.00 83.12 174 GLY A C 1
ATOM 1381 O O . GLY A 1 174 ? 16.796 -14.243 6.978 1.00 83.12 174 GLY A O 1
ATOM 1382 N N . ALA A 1 175 ? 15.129 -13.405 5.730 1.00 67.56 175 ALA A N 1
ATOM 1383 C CA . ALA A 1 175 ? 15.257 -14.330 4.623 1.00 67.56 175 ALA A CA 1
ATOM 1384 C C . ALA A 1 175 ? 16.406 -13.814 3.749 1.00 67.56 175 ALA A C 1
ATOM 1386 O O . ALA A 1 175 ? 16.214 -12.934 2.915 1.00 67.56 175 ALA A O 1
ATOM 1387 N N . GLY A 1 176 ? 17.631 -14.295 4.000 1.00 57.81 176 GLY A N 1
ATOM 1388 C CA . GLY A 1 176 ? 18.822 -13.885 3.248 1.00 57.81 176 GLY A CA 1
ATOM 1389 C C . GLY A 1 176 ? 18.523 -13.775 1.750 1.00 57.81 176 GLY A C 1
ATOM 1390 O O . GLY A 1 176 ? 17.903 -14.674 1.185 1.00 57.81 176 GLY A O 1
ATOM 1391 N N . ALA A 1 177 ? 18.890 -12.644 1.140 1.00 55.62 177 ALA A N 1
ATOM 1392 C CA . ALA A 1 177 ? 18.417 -12.265 -0.189 1.00 55.62 177 ALA A CA 1
ATOM 1393 C C . ALA A 1 177 ? 18.632 -13.397 -1.213 1.00 55.62 177 ALA A C 1
ATOM 1395 O O . ALA A 1 177 ? 19.783 -13.718 -1.528 1.00 55.62 177 ALA A O 1
ATOM 1396 N N . PRO A 1 178 ? 17.569 -13.997 -1.777 1.00 58.97 178 PRO A N 1
ATOM 1397 C CA . PRO A 1 178 ? 17.742 -14.848 -2.931 1.00 58.97 178 PRO A CA 1
ATOM 1398 C C . PRO A 1 178 ? 17.862 -13.924 -4.142 1.00 58.97 178 PRO A C 1
ATOM 1400 O O . PRO A 1 178 ? 16.921 -13.196 -4.445 1.00 58.97 178 PRO A O 1
ATOM 1403 N N . ILE A 1 179 ? 19.031 -13.916 -4.790 1.00 58.78 179 ILE A N 1
ATOM 1404 C CA . ILE A 1 179 ? 19.233 -13.975 -6.253 1.00 58.78 179 ILE A CA 1
ATOM 1405 C C . ILE A 1 179 ? 20.712 -13.687 -6.579 1.00 58.78 179 ILE A C 1
ATOM 1407 O O . ILE A 1 179 ? 21.336 -12.765 -6.052 1.00 58.78 179 ILE A O 1
ATOM 1411 N N . GLU A 1 180 ? 21.265 -14.514 -7.471 1.00 55.75 180 GLU A N 1
ATOM 1412 C CA . GLU A 1 180 ? 22.621 -14.425 -8.011 1.00 55.75 180 GLU A CA 1
ATOM 1413 C C . GLU A 1 180 ? 22.926 -13.055 -8.625 1.00 55.75 180 GLU A C 1
ATOM 1415 O O . GLU A 1 180 ? 22.264 -12.577 -9.548 1.00 55.75 180 GLU A O 1
ATOM 1420 N N . LYS A 1 181 ? 24.028 -12.469 -8.165 1.00 56.91 181 LYS A N 1
ATOM 1421 C CA . LYS A 1 181 ? 24.679 -11.320 -8.785 1.00 56.91 181 LYS A CA 1
ATOM 1422 C C . LYS A 1 181 ? 25.324 -11.734 -10.113 1.00 56.91 181 LYS A C 1
ATOM 1424 O O . LYS A 1 181 ? 26.517 -12.020 -10.158 1.00 56.91 181 LYS A O 1
ATOM 1429 N N . ARG A 1 182 ? 24.561 -11.747 -11.208 1.00 56.50 182 ARG A N 1
ATOM 1430 C CA . ARG A 1 182 ? 25.138 -11.654 -12.558 1.00 56.50 182 ARG A CA 1
ATOM 1431 C C . ARG A 1 182 ? 25.167 -10.189 -12.956 1.00 56.50 182 ARG A C 1
ATOM 1433 O O . ARG A 1 182 ? 24.138 -9.596 -13.238 1.00 56.50 182 ARG A O 1
ATOM 1440 N N . TYR A 1 183 ? 26.353 -9.599 -12.909 1.00 62.81 183 TYR A N 1
ATOM 1441 C CA . TYR A 1 183 ? 26.578 -8.259 -13.428 1.00 62.81 183 TYR A CA 1
ATOM 1442 C C . TYR A 1 183 ? 27.209 -8.387 -14.803 1.00 62.81 183 TYR A C 1
ATOM 1444 O O . TYR A 1 183 ? 28.306 -8.932 -14.937 1.00 62.81 183 TYR A O 1
ATOM 1452 N N . THR A 1 184 ? 26.517 -7.890 -15.817 1.00 64.31 184 THR A N 1
ATOM 1453 C CA . THR A 1 184 ? 27.117 -7.648 -17.126 1.00 64.31 184 THR A CA 1
ATOM 1454 C C . THR A 1 184 ? 27.783 -6.274 -17.131 1.00 64.31 184 THR A C 1
ATOM 1456 O O . THR A 1 184 ? 27.631 -5.476 -16.201 1.00 64.31 184 THR A O 1
ATOM 1459 N N . SER A 1 185 ? 28.594 -5.989 -18.150 1.00 77.94 185 SER A N 1
ATOM 1460 C CA . SER A 1 185 ? 29.275 -4.695 -18.285 1.00 77.94 185 SER A CA 1
ATOM 1461 C C . SER A 1 185 ? 28.325 -3.543 -18.647 1.00 77.94 185 SER A C 1
ATOM 1463 O O . SER A 1 185 ? 28.734 -2.379 -18.611 1.00 77.94 185 SER A O 1
ATOM 1465 N N . LEU A 1 186 ? 27.066 -3.840 -18.983 1.00 86.31 186 LEU A N 1
ATOM 1466 C CA . LEU A 1 186 ? 26.070 -2.869 -19.420 1.00 86.31 186 LEU A CA 1
ATOM 1467 C C . LEU A 1 186 ? 25.328 -2.258 -18.221 1.00 86.31 186 LEU A C 1
ATOM 1469 O O . LEU A 1 186 ? 24.790 -2.960 -17.370 1.00 86.31 186 LEU A O 1
ATOM 1473 N N . LYS A 1 187 ? 25.259 -0.923 -18.163 1.00 86.44 187 LYS A N 1
ATOM 1474 C CA . LYS A 1 187 ? 24.486 -0.191 -17.147 1.00 86.44 187 LYS A CA 1
ATOM 1475 C C . LYS A 1 187 ? 23.191 0.328 -17.759 1.00 86.44 187 LYS A C 1
ATOM 1477 O O . LYS A 1 187 ? 23.231 1.196 -18.626 1.00 86.44 187 LYS A O 1
ATOM 1482 N N . ILE A 1 188 ? 22.054 -0.176 -17.284 1.00 88.56 188 ILE A N 1
ATOM 1483 C CA . ILE A 1 188 ? 20.721 0.214 -17.758 1.00 88.56 188 ILE A CA 1
ATOM 1484 C C . ILE A 1 188 ? 19.996 0.983 -16.651 1.00 88.56 188 ILE A C 1
ATOM 1486 O O . ILE A 1 188 ? 19.853 0.488 -15.535 1.00 88.56 188 ILE A O 1
ATOM 1490 N N . GLY A 1 189 ? 19.528 2.194 -16.962 1.00 90.44 189 GLY A N 1
ATOM 1491 C CA . GLY A 1 189 ? 18.637 2.959 -16.091 1.00 90.44 189 GLY A CA 1
ATOM 1492 C C . GLY A 1 189 ? 17.178 2.616 -16.379 1.00 90.44 189 GLY A C 1
ATOM 1493 O O . GLY A 1 189 ? 16.719 2.803 -17.503 1.00 90.44 189 GLY A O 1
ATOM 1494 N N . LEU A 1 190 ? 16.448 2.136 -15.372 1.00 91.75 190 LEU A N 1
ATOM 1495 C CA . LEU A 1 190 ? 15.014 1.855 -15.461 1.00 91.75 190 LEU A CA 1
ATOM 1496 C C . LEU A 1 190 ? 14.236 2.865 -14.610 1.00 91.75 190 LEU A C 1
ATOM 1498 O O . LEU A 1 190 ? 14.475 2.973 -13.409 1.00 91.75 190 LEU A O 1
ATOM 1502 N N . LEU A 1 191 ? 13.291 3.577 -15.226 1.00 93.56 191 LEU A N 1
ATOM 1503 C CA . LEU A 1 191 ? 12.438 4.563 -14.563 1.00 93.56 191 LEU A CA 1
ATOM 1504 C C . LEU A 1 191 ? 10.968 4.295 -14.893 1.00 93.56 191 LEU A C 1
ATOM 1506 O O . LEU A 1 191 ? 10.605 4.122 -16.052 1.00 93.56 191 LEU A O 1
ATOM 1510 N N . GLY A 1 192 ? 10.122 4.299 -13.869 1.00 93.75 192 GLY A N 1
ATOM 1511 C CA . GLY A 1 192 ? 8.680 4.127 -13.996 1.00 93.75 192 GLY A CA 1
ATOM 1512 C C . GLY A 1 192 ? 8.004 4.219 -12.634 1.00 93.75 192 GLY A C 1
ATOM 1513 O O . GLY A 1 192 ? 8.677 4.334 -11.604 1.00 93.75 192 GLY A O 1
ATOM 1514 N N . TYR A 1 193 ? 6.673 4.167 -12.608 1.00 94.06 193 TYR A N 1
ATOM 1515 C CA . TYR A 1 193 ? 5.963 4.056 -11.339 1.00 94.06 193 TYR A CA 1
ATOM 1516 C C . TYR A 1 193 ? 6.321 2.741 -10.658 1.00 94.06 193 TYR A C 1
ATOM 1518 O O . TYR A 1 193 ? 6.369 1.689 -11.291 1.00 94.06 193 TYR A O 1
ATOM 1526 N N . VAL A 1 194 ? 6.537 2.799 -9.344 1.00 93.56 194 VAL A N 1
ATOM 1527 C CA . VAL A 1 194 ? 6.981 1.647 -8.551 1.00 93.56 194 VAL A CA 1
ATOM 1528 C C . VAL A 1 194 ? 6.096 0.413 -8.760 1.00 93.56 194 VAL A C 1
ATOM 1530 O O . VAL A 1 194 ? 6.603 -0.690 -8.903 1.00 93.56 194 VAL A O 1
ATOM 1533 N N . TYR A 1 195 ? 4.783 0.593 -8.861 1.00 94.25 195 TYR A N 1
ATOM 1534 C CA . TYR A 1 195 ? 3.842 -0.504 -9.062 1.00 94.25 195 TYR A CA 1
ATOM 1535 C C . TYR A 1 195 ? 3.784 -1.033 -10.490 1.00 94.25 195 TYR A C 1
ATOM 1537 O O . TYR A 1 195 ? 3.433 -2.187 -10.668 1.00 94.25 195 TYR A O 1
ATOM 1545 N N . ASP A 1 196 ? 4.152 -0.237 -11.490 1.00 94.50 196 ASP A N 1
ATOM 1546 C CA . ASP A 1 196 ? 4.235 -0.719 -12.871 1.00 94.50 196 ASP A CA 1
ATOM 1547 C C . ASP A 1 196 ? 5.556 -1.453 -13.108 1.00 94.50 196 ASP A C 1
ATOM 1549 O O . ASP A 1 196 ? 5.602 -2.398 -13.883 1.00 94.50 196 ASP A O 1
ATOM 1553 N N . VAL A 1 197 ? 6.630 -1.038 -12.423 1.00 95.06 197 VAL A N 1
ATOM 1554 C CA . VAL A 1 197 ? 7.964 -1.652 -12.519 1.00 95.06 197 VAL A CA 1
ATOM 1555 C C . VAL A 1 197 ? 8.051 -2.964 -11.740 1.00 95.06 197 VAL A C 1
ATOM 1557 O O . VAL A 1 197 ? 8.699 -3.904 -12.199 1.00 95.06 197 VAL A O 1
ATOM 1560 N N . TYR A 1 198 ? 7.441 -3.024 -10.553 1.00 94.06 198 TYR A N 1
ATOM 1561 C CA . TYR A 1 198 ? 7.572 -4.165 -9.642 1.00 94.06 198 TYR A CA 1
ATOM 1562 C C . TYR A 1 198 ? 6.398 -5.147 -9.672 1.00 94.06 198 TYR A C 1
ATOM 1564 O O . TYR A 1 198 ? 6.524 -6.238 -9.111 1.00 94.06 198 TYR A O 1
ATOM 1572 N N . ASP A 1 199 ? 5.295 -4.826 -10.354 1.00 95.19 199 ASP A N 1
ATOM 1573 C CA . ASP A 1 199 ? 4.308 -5.840 -10.722 1.00 95.19 199 ASP A CA 1
ATOM 1574 C C . ASP A 1 199 ? 4.875 -6.697 -11.865 1.00 95.19 199 ASP A C 1
ATOM 1576 O O . ASP A 1 199 ? 5.017 -6.252 -13.006 1.00 95.19 199 ASP A O 1
ATOM 1580 N N . GLU A 1 200 ? 5.260 -7.935 -11.544 1.00 93.62 200 GLU A N 1
ATOM 1581 C CA . GLU A 1 200 ? 5.898 -8.864 -12.486 1.00 93.62 200 GLU A CA 1
ATOM 1582 C C . GLU A 1 200 ? 5.013 -9.214 -13.684 1.00 93.62 200 GLU A C 1
ATOM 1584 O O . GLU A 1 200 ? 5.532 -9.499 -14.762 1.00 93.62 200 GLU A O 1
ATOM 1589 N N . PHE A 1 201 ? 3.689 -9.190 -13.520 1.00 93.94 201 PHE A N 1
ATOM 1590 C CA . PHE A 1 201 ? 2.777 -9.532 -14.602 1.00 93.94 201 PHE A CA 1
ATOM 1591 C C . PHE A 1 201 ? 2.736 -8.417 -15.646 1.00 93.94 201 PHE A C 1
ATOM 1593 O O . PHE A 1 201 ? 2.829 -8.684 -16.842 1.00 93.94 201 PHE A O 1
ATOM 1600 N N . ILE A 1 202 ? 2.629 -7.164 -15.199 1.00 93.06 202 ILE A N 1
ATOM 1601 C CA . ILE A 1 202 ? 2.524 -6.006 -16.098 1.00 93.06 202 ILE A CA 1
ATOM 1602 C C . ILE A 1 202 ? 3.870 -5.626 -16.692 1.00 93.06 202 ILE A C 1
ATOM 1604 O O . ILE A 1 202 ? 3.965 -5.359 -17.888 1.00 93.06 202 ILE A O 1
ATOM 1608 N N . SER A 1 203 ? 4.920 -5.644 -15.877 1.00 94.56 203 SER A N 1
ATOM 1609 C CA . SER A 1 203 ? 6.275 -5.354 -16.343 1.00 94.56 203 SER A CA 1
ATOM 1610 C C . SER A 1 203 ? 6.901 -6.495 -17.140 1.00 94.56 203 SER A C 1
ATOM 1612 O O . SER A 1 203 ? 7.997 -6.330 -17.671 1.00 94.56 203 SER A O 1
ATOM 1614 N N . MET A 1 204 ? 6.261 -7.669 -17.189 1.00 94.19 204 MET A N 1
ATOM 1615 C CA . MET A 1 204 ? 6.864 -8.907 -17.693 1.00 94.19 204 MET A CA 1
ATOM 1616 C C . MET A 1 204 ? 8.187 -9.251 -16.977 1.00 94.19 204 MET A C 1
ATOM 1618 O O . MET A 1 204 ? 9.120 -9.770 -17.594 1.00 94.19 204 MET A O 1
ATOM 1622 N N . ASP A 1 205 ? 8.263 -8.946 -15.679 1.00 91.75 205 ASP A N 1
ATOM 1623 C CA . ASP A 1 205 ? 9.440 -9.068 -14.810 1.00 91.75 205 ASP A CA 1
ATOM 1624 C C . ASP A 1 205 ? 10.687 -8.355 -15.373 1.00 91.75 205 ASP A C 1
ATOM 1626 O O . ASP A 1 205 ? 11.804 -8.883 -15.382 1.00 91.75 205 ASP A O 1
ATOM 1630 N N . VAL A 1 206 ? 10.486 -7.127 -15.869 1.00 93.00 206 VAL A N 1
ATOM 1631 C CA . VAL A 1 206 ? 11.526 -6.312 -16.524 1.00 93.00 206 VAL A CA 1
ATOM 1632 C C . VAL A 1 206 ? 12.791 -6.173 -15.674 1.00 93.00 206 VAL A C 1
ATOM 1634 O O . VAL A 1 206 ? 13.895 -6.219 -16.207 1.00 93.00 206 VAL A O 1
ATOM 1637 N N . THR A 1 207 ? 12.657 -6.048 -14.351 1.00 89.56 207 THR A N 1
ATOM 1638 C CA . THR A 1 207 ? 13.798 -5.854 -13.440 1.00 89.56 207 THR A CA 1
ATOM 1639 C C . THR A 1 207 ? 14.751 -7.050 -13.453 1.00 89.56 207 THR A C 1
ATOM 1641 O O . THR A 1 207 ? 15.961 -6.864 -13.584 1.00 89.56 207 THR A O 1
ATOM 1644 N N . THR A 1 208 ? 14.222 -8.273 -13.387 1.00 87.94 208 THR A N 1
ATOM 1645 C CA . THR A 1 208 ? 15.011 -9.507 -13.483 1.00 87.94 208 THR A CA 1
ATOM 1646 C C . THR A 1 208 ? 15.600 -9.671 -14.878 1.00 87.94 208 THR A C 1
ATOM 1648 O O . THR A 1 208 ? 16.788 -9.954 -15.007 1.00 87.94 208 THR A O 1
ATOM 1651 N N . ARG A 1 209 ? 14.799 -9.446 -15.929 1.00 89.00 209 ARG A N 1
ATOM 1652 C CA . ARG A 1 209 ? 15.255 -9.587 -17.322 1.00 89.00 209 ARG A CA 1
ATOM 1653 C C . ARG A 1 209 ? 16.421 -8.661 -17.637 1.00 89.00 209 ARG A C 1
ATOM 1655 O O . ARG A 1 209 ? 17.415 -9.116 -18.185 1.00 89.00 209 ARG A O 1
ATOM 1662 N N . LEU A 1 210 ? 16.328 -7.388 -17.250 1.00 88.94 210 LEU A N 1
ATOM 1663 C CA . LEU A 1 210 ? 17.393 -6.410 -17.485 1.00 88.94 210 LEU A CA 1
ATOM 1664 C C . LEU A 1 210 ? 18.679 -6.735 -16.715 1.00 88.94 210 LEU A C 1
ATOM 1666 O O . LEU A 1 210 ? 19.755 -6.402 -17.192 1.00 88.94 210 LEU A O 1
ATOM 1670 N N . ARG A 1 211 ? 18.589 -7.396 -15.554 1.00 83.50 211 ARG A N 1
ATOM 1671 C CA . ARG A 1 211 ? 19.766 -7.874 -14.806 1.00 83.50 211 ARG A CA 1
ATOM 1672 C C . ARG A 1 211 ? 20.438 -9.093 -15.449 1.00 83.50 211 ARG A C 1
ATOM 1674 O O . ARG A 1 211 ? 21.578 -9.389 -15.118 1.00 83.50 211 ARG A O 1
ATOM 1681 N N . GLN A 1 212 ? 19.731 -9.816 -16.315 1.00 83.12 212 GLN A N 1
ATOM 1682 C CA . GLN A 1 212 ? 20.238 -11.004 -17.009 1.00 83.12 212 GLN A CA 1
ATOM 1683 C C . GLN A 1 212 ? 20.814 -10.703 -18.403 1.00 83.12 212 GLN A C 1
ATOM 1685 O O . GLN A 1 212 ? 21.406 -11.607 -18.995 1.00 83.12 212 GLN A O 1
ATOM 1690 N N . LEU A 1 213 ? 20.623 -9.481 -18.919 1.00 79.19 213 LEU A N 1
ATOM 1691 C CA . LEU A 1 213 ? 21.224 -8.986 -20.166 1.00 79.19 213 LEU A CA 1
ATOM 1692 C C . LEU A 1 213 ? 22.709 -8.712 -19.988 1.00 79.19 213 LEU A C 1
ATOM 1694 O O . LEU A 1 213 ? 23.491 -9.104 -20.878 1.00 79.19 213 LEU A O 1
#

Mean predicted aligned error: 3.98 Å

Foldseek 3Di:
DEEEEEPAACCLQCVLLVVQLQVLVVHHYDYDDAQDPQLLVQLCVLADVPDDSRLSSSLSSLVVVLVVPGQAYEQEQFADAAPPDGDDVCSNCSVVSCLPSPVSHVNRYDYFYQDHNHNLSLPLVRVVVCCVVSVHDSVSSNVSSVVSSVSSVQLVVCVVVPDRSQQSVCVSVVNHGDDDQDADPDDDDDDDRSRCQPRCVNVVVVVVVVSVD

Sequence (213 aa):
MKIGIPGALLYYYYGPYWVHLFEELGIEVITTEKTDKKTIDRGIGVSVPEICVPIKIYNGHVLRLVDQGVDYVFVPRMVSVEKGKYFCPKFMGLPDMIEHGVPAARSKLLTLDIQSSTEDISSPRLIYPIAGKLGVSKSEIRRASHSAARRWKNFRNLCLEGKTIKEAWAELDGAGAPIEKRYTSLKIGLLGYVYDVYDEFISMDVTTRLRQL

Solvent-accessible surface area (backbone atoms only — not comparable to full-atom values): 11727 Å² total; per-residue (Å²): 114,33,39,19,41,45,63,40,51,63,32,74,76,45,33,61,27,54,53,42,27,41,45,66,69,74,33,48,71,44,68,51,70,83,69,46,71,68,34,37,54,52,5,48,76,48,42,66,87,88,58,56,67,68,56,23,40,38,47,12,35,48,52,52,38,50,75,73,62,40,63,26,37,54,39,62,22,42,44,23,44,34,73,97,48,68,51,55,71,67,44,48,39,37,45,60,50,41,42,73,42,34,74,89,43,43,93,23,66,43,62,43,65,41,74,30,66,38,82,69,74,48,55,44,76,54,52,54,84,46,24,76,84,70,74,49,53,74,67,54,44,42,53,16,24,55,54,13,40,53,51,32,51,51,39,51,50,37,38,73,76,68,38,51,67,69,42,25,48,29,48,75,70,69,44,71,59,86,73,85,88,58,79,56,95,74,86,81,90,85,87,72,57,65,40,55,51,68,34,46,62,81,34,67,37,43,67,62,54,64,48,72,99

Radius of gyration: 17.35 Å; Cα contacts (8 Å, |Δi|>4): 337; chains: 1; bounding box: 49×36×43 Å

Nearest PDB structures (foldseek):
  6p6f-assembly1_B  TM=4.555E-01  e=1.321E-01  synthetic construct
  6se1-assembly1_A  TM=4.119E-01  e=4.343E-01  Salmonella enterica subsp. enterica serovar Paratyphi A str. ATCC 9150
  8tav-assembly1_A  TM=2.681E-01  e=2.817E-01  Staphylococcus aureus USA300-0114
  7bjq-assembly2_B  TM=3.239E-01  e=3.990E+00  Methanothermobacter thermautotrophicus str. Delta H
  7bhi-assembly1_B  TM=2.954E-01  e=4.954E+00  Methanothermobacter thermautotrophicus str. Delta H

pLDDT: mean 93.53, std 8.36, range [55.62, 98.62]